Protein AF-A0A0C2IWG5-F1 (afdb_monomer_lite)

Foldseek 3Di:
DDQDDDDDDDDDDDDDPDPPPDPPRCPPPDDDPVDPPPADADPPLQWWWKWWDDDHFIAIKIFGFPDRDPDDFFQKKKKKKWKFFPVDPVRDTPFIDIIIITIDGHHPDPDDPCSQAEEEEERVPTKMWIKIWIARPPPRDIFIWIWIQHPNDIATDPPTRTHDISYHYHYDDPVVLVVPVVVVLVPHHYDYRADWDWDWDWFQDPNFTKIWIFTDGDNGTSDIWIWTWDQDDPVSPDTDIDTDDPVVVVVRVVVVVVD

pLDDT: mean 78.3, std 22.49, range [22.12, 98.06]

Secondary structure (DSSP, 8-state):
---------PPP-TT------------TTS----S----PBP--TTEEEEEEEETTEEEEEEEEESS-------SEEEEEEEEEETTSTT--EEEEEEEEEEEEPPB---SS-----EEEE--TTS-EEEEEEEEETTT--EEEEEEEEETTEEEE-TTSSEEEES-EEEE--GGGGGGGGSHHHHSS-EEEES--EEEEEEEEETTEEEEEEEEEETTEEEEEEEEEEEEESSSS-EEEEEEPPTHHHHHHHHHHTT-

Structure (mmCIF, N/CA/C/O backbone):
data_AF-A0A0C2IWG5-F1
#
_entry.id   AF-A0A0C2IWG5-F1
#
loop_
_atom_site.group_PDB
_atom_site.id
_atom_site.type_symbol
_atom_site.label_atom_id
_atom_site.label_alt_id
_atom_site.label_comp_id
_atom_site.label_asym_id
_atom_site.label_entity_id
_atom_site.label_seq_id
_atom_site.pdbx_PDB_ins_code
_atom_site.Cartn_x
_atom_site.Cartn_y
_atom_site.Cartn_z
_atom_site.occupancy
_atom_site.B_iso_or_equiv
_atom_site.auth_seq_id
_atom_site.auth_comp_id
_atom_site.auth_asym_id
_atom_site.auth_atom_id
_atom_site.pdbx_PDB_model_num
ATOM 1 N N . MET A 1 1 ? 12.953 -10.324 -7.864 1.00 29.72 1 MET A N 1
ATOM 2 C CA . MET A 1 1 ? 13.305 -8.907 -8.086 1.00 29.72 1 MET A CA 1
ATOM 3 C C . MET A 1 1 ? 14.680 -8.719 -7.477 1.00 29.72 1 MET A C 1
ATOM 5 O O . MET A 1 1 ? 14.778 -8.800 -6.264 1.00 29.72 1 MET A O 1
ATOM 9 N N . ASN A 1 2 ? 15.731 -8.586 -8.288 1.00 22.12 2 ASN A N 1
ATOM 10 C CA . ASN A 1 2 ? 17.080 -8.345 -7.773 1.00 22.12 2 ASN A CA 1
ATOM 11 C C . ASN A 1 2 ? 17.366 -6.852 -7.924 1.00 22.12 2 ASN A C 1
ATOM 13 O O . ASN A 1 2 ? 17.453 -6.351 -9.042 1.00 22.12 2 ASN A O 1
ATOM 17 N N . LEU A 1 3 ? 17.424 -6.148 -6.796 1.00 26.88 3 LEU A N 1
ATOM 18 C CA . LEU A 1 3 ? 17.875 -4.764 -6.711 1.00 26.88 3 LEU A CA 1
ATOM 19 C C . LEU A 1 3 ? 19.355 -4.802 -6.334 1.00 26.88 3 LEU A C 1
ATOM 21 O O . LEU A 1 3 ? 19.705 -5.286 -5.260 1.00 26.88 3 LEU A O 1
ATOM 25 N N . THR A 1 4 ? 20.221 -4.316 -7.216 1.00 25.77 4 THR A N 1
ATOM 26 C CA . THR A 1 4 ? 21.647 -4.145 -6.920 1.00 25.77 4 THR A CA 1
ATOM 27 C C . THR A 1 4 ? 21.932 -2.652 -6.842 1.00 25.77 4 THR A C 1
ATOM 29 O O . THR A 1 4 ? 21.843 -1.947 -7.844 1.00 25.77 4 THR A O 1
ATOM 32 N N . LEU A 1 5 ? 22.232 -2.168 -5.637 1.00 30.69 5 LEU A N 1
ATOM 33 C CA . LEU A 1 5 ? 22.624 -0.786 -5.374 1.00 30.69 5 LEU A CA 1
ATOM 34 C C . LEU A 1 5 ? 24.136 -0.661 -5.580 1.00 30.69 5 LEU A C 1
ATOM 36 O O . LEU A 1 5 ? 24.905 -1.323 -4.887 1.00 30.69 5 LEU A O 1
ATOM 40 N N . THR A 1 6 ? 24.564 0.185 -6.516 1.00 28.19 6 THR A N 1
ATOM 41 C CA . THR A 1 6 ? 25.985 0.516 -6.693 1.00 28.19 6 THR A CA 1
ATOM 42 C C . THR A 1 6 ? 26.186 1.979 -6.331 1.00 28.19 6 THR A C 1
ATOM 44 O O . THR A 1 6 ? 25.647 2.855 -6.997 1.00 28.19 6 THR A O 1
ATOM 47 N N . ILE A 1 7 ? 26.949 2.240 -5.270 1.00 26.97 7 ILE A N 1
ATOM 48 C CA . ILE A 1 7 ? 27.299 3.594 -4.828 1.00 26.97 7 ILE A CA 1
ATOM 49 C C . ILE A 1 7 ? 28.650 3.946 -5.454 1.00 26.97 7 ILE A C 1
ATOM 51 O O . ILE A 1 7 ? 29.629 3.228 -5.243 1.00 26.97 7 ILE A O 1
ATOM 55 N N . ARG A 1 8 ? 28.717 5.035 -6.225 1.00 28.77 8 ARG A N 1
ATOM 56 C CA . ARG A 1 8 ? 29.982 5.612 -6.698 1.00 28.77 8 ARG A CA 1
ATOM 57 C C . ARG A 1 8 ? 30.161 7.003 -6.105 1.00 28.77 8 ARG A C 1
ATOM 59 O O . ARG A 1 8 ? 29.253 7.822 -6.149 1.00 28.77 8 ARG A O 1
ATOM 66 N N . SER A 1 9 ? 31.332 7.223 -5.520 1.00 26.53 9 SER A N 1
ATOM 67 C CA . SER A 1 9 ? 31.787 8.520 -5.028 1.00 26.53 9 SER A CA 1
ATOM 68 C C . SER A 1 9 ? 32.590 9.183 -6.139 1.00 26.53 9 SER A C 1
ATOM 70 O O . SER A 1 9 ? 33.736 8.787 -6.351 1.00 26.53 9 SER A O 1
ATOM 72 N N . ASP A 1 10 ? 32.028 10.188 -6.805 1.00 35.28 10 ASP A N 1
ATOM 73 C CA . ASP A 1 10 ? 32.803 11.020 -7.727 1.00 35.28 10 ASP A CA 1
ATOM 74 C C . ASP A 1 10 ? 33.401 12.242 -7.018 1.00 35.28 10 ASP A C 1
ATOM 76 O O . ASP A 1 10 ? 32.965 12.674 -5.950 1.00 35.28 10 ASP A O 1
ATOM 80 N N . ALA A 1 11 ? 34.514 12.707 -7.581 1.00 42.38 11 ALA A N 1
ATOM 81 C CA . ALA A 1 11 ? 35.519 13.522 -6.921 1.00 42.38 11 ALA A CA 1
ATOM 82 C C . ALA A 1 11 ? 35.028 14.896 -6.428 1.00 42.38 11 ALA A C 1
ATOM 84 O O . ALA A 1 11 ? 34.228 15.585 -7.056 1.00 42.38 11 ALA A O 1
ATOM 85 N N . TRP A 1 12 ? 35.618 15.295 -5.300 1.00 33.62 12 TRP A N 1
ATOM 86 C CA . TRP A 1 12 ? 35.409 16.541 -4.569 1.00 33.62 12 TRP A CA 1
ATOM 87 C C . TRP A 1 12 ? 35.658 17.800 -5.415 1.00 33.62 12 TRP A C 1
ATOM 89 O O . TRP A 1 12 ? 36.790 18.044 -5.834 1.00 33.62 12 TRP A O 1
ATOM 99 N N . ASN A 1 13 ? 34.649 18.668 -5.539 1.00 36.25 13 ASN A N 1
ATOM 100 C CA . ASN A 1 13 ? 34.829 20.068 -5.934 1.00 36.25 13 ASN A CA 1
ATOM 101 C C . ASN A 1 13 ? 34.560 20.987 -4.733 1.00 36.25 13 ASN A C 1
ATOM 103 O O . ASN A 1 13 ? 33.502 20.959 -4.119 1.00 36.25 13 ASN A O 1
ATOM 107 N N . LYS A 1 14 ? 35.568 21.785 -4.377 1.00 42.50 14 LYS A N 1
ATOM 108 C CA . LYS A 1 14 ? 35.783 22.339 -3.030 1.00 42.50 14 LYS A CA 1
ATOM 109 C C . LYS A 1 14 ? 35.116 23.694 -2.740 1.00 42.50 14 LYS A C 1
ATOM 111 O O . LYS A 1 14 ? 35.623 24.422 -1.894 1.00 42.50 14 LYS A O 1
ATOM 116 N N . LEU A 1 15 ? 34.056 24.086 -3.451 1.00 38.41 15 LEU A N 1
ATOM 117 C CA . LEU A 1 15 ? 33.598 25.489 -3.412 1.00 38.41 15 LEU A CA 1
ATOM 118 C C . LEU A 1 15 ? 32.092 25.740 -3.275 1.00 38.41 15 LEU A C 1
ATOM 120 O O . LEU A 1 15 ? 31.726 26.890 -3.058 1.00 38.41 15 LEU A O 1
ATOM 124 N N . ILE A 1 16 ? 31.231 24.721 -3.322 1.00 31.94 16 ILE A N 1
ATOM 125 C CA . ILE A 1 16 ? 29.803 24.843 -2.987 1.00 31.94 16 ILE A CA 1
ATOM 126 C C . ILE A 1 16 ? 29.345 23.485 -2.437 1.00 31.94 16 ILE A C 1
ATOM 128 O O . ILE A 1 16 ? 29.496 22.482 -3.133 1.00 31.94 16 ILE A O 1
ATOM 132 N N . ASP A 1 17 ? 28.796 23.439 -1.218 1.00 28.89 17 ASP A N 1
ATOM 133 C CA . ASP A 1 17 ? 28.143 22.236 -0.679 1.00 28.89 17 ASP A CA 1
ATOM 134 C C . ASP A 1 17 ? 26.805 22.022 -1.400 1.00 28.89 17 ASP A C 1
ATOM 136 O O . ASP A 1 17 ? 25.732 22.403 -0.937 1.00 28.89 17 ASP A O 1
ATOM 140 N N . VAL A 1 18 ? 26.885 21.432 -2.589 1.00 25.42 18 VAL A N 1
ATOM 141 C CA . VAL A 1 18 ? 25.757 20.797 -3.264 1.00 25.42 18 VAL A CA 1
ATOM 142 C C . VAL A 1 18 ? 26.120 19.330 -3.404 1.00 25.42 18 VAL A C 1
ATOM 144 O O . VAL A 1 18 ? 26.909 18.945 -4.266 1.00 25.42 18 VAL A O 1
ATOM 147 N N . HIS A 1 19 ? 25.540 18.492 -2.550 1.00 26.98 19 HIS A N 1
ATOM 148 C CA . HIS A 1 19 ? 25.542 17.054 -2.769 1.00 26.98 19 HIS A CA 1
ATOM 149 C C . HIS A 1 19 ? 24.544 16.743 -3.882 1.00 26.98 19 HIS A C 1
ATOM 151 O O . HIS A 1 19 ? 23.366 16.496 -3.632 1.00 26.98 19 HIS A O 1
ATOM 157 N N . GLN A 1 20 ? 25.007 16.768 -5.129 1.00 27.44 20 GLN A N 1
ATOM 158 C CA . GLN A 1 20 ? 24.236 16.197 -6.222 1.00 27.44 20 GLN A CA 1
ATOM 159 C C . GLN A 1 20 ? 24.375 14.673 -6.142 1.00 27.44 20 GLN A C 1
ATOM 161 O O . GLN A 1 20 ? 25.305 14.080 -6.681 1.00 27.44 20 GLN A O 1
ATOM 166 N N . VAL A 1 21 ? 23.466 14.041 -5.399 1.00 27.73 21 VAL A N 1
ATOM 167 C CA . VAL A 1 21 ? 23.317 12.585 -5.406 1.00 27.73 21 VAL A CA 1
ATOM 168 C C . VAL A 1 21 ? 22.527 12.220 -6.657 1.00 27.73 21 VAL A C 1
ATOM 170 O O . VAL A 1 21 ? 21.299 12.286 -6.682 1.00 27.73 21 VAL A O 1
ATOM 173 N N . GLU A 1 22 ? 23.236 11.874 -7.728 1.00 25.77 22 GLU A N 1
ATOM 174 C CA . GLU A 1 22 ? 22.615 11.282 -8.908 1.00 25.77 22 GLU A CA 1
ATOM 175 C C . GLU A 1 22 ? 22.300 9.811 -8.606 1.00 25.77 22 GLU A C 1
ATOM 177 O O . GLU A 1 22 ? 23.167 8.937 -8.604 1.00 25.77 22 GLU A O 1
ATOM 182 N N . TYR A 1 23 ? 21.036 9.535 -8.279 1.00 30.97 23 TYR A N 1
ATOM 183 C CA . TYR A 1 23 ? 20.544 8.168 -8.156 1.00 30.97 23 TYR A CA 1
ATOM 184 C C . TYR A 1 23 ? 20.344 7.593 -9.553 1.00 30.97 23 TYR A C 1
ATOM 186 O O . TYR A 1 23 ? 19.285 7.769 -10.161 1.00 30.97 23 TYR A O 1
ATOM 194 N N . ASP A 1 24 ? 21.336 6.862 -10.050 1.00 25.94 24 ASP A N 1
ATOM 195 C CA . ASP A 1 24 ? 21.155 6.049 -11.245 1.00 25.94 24 ASP A CA 1
ATOM 196 C C . ASP A 1 24 ? 20.372 4.788 -10.847 1.00 25.94 24 ASP A C 1
ATOM 198 O O . ASP A 1 24 ? 20.908 3.713 -10.567 1.00 25.94 24 ASP A O 1
ATOM 202 N N . LEU A 1 25 ? 19.050 4.943 -10.728 1.00 31.33 25 LEU A N 1
ATOM 203 C CA . LEU A 1 25 ? 18.128 3.830 -10.559 1.00 31.33 25 LEU A CA 1
ATOM 204 C C . LEU A 1 25 ? 18.101 3.072 -11.888 1.00 31.33 25 LEU A C 1
ATOM 206 O O . LEU A 1 25 ? 17.213 3.272 -12.719 1.00 31.33 25 LEU A O 1
ATOM 210 N N . GLN A 1 26 ? 19.091 2.206 -12.109 1.00 28.39 26 GLN A N 1
ATOM 211 C CA . GLN A 1 26 ? 19.151 1.374 -13.300 1.00 28.39 26 GLN A CA 1
ATOM 212 C C . GLN A 1 26 ? 18.115 0.248 -13.182 1.00 28.39 26 GLN A C 1
ATOM 214 O O . GLN A 1 26 ? 18.426 -0.929 -13.004 1.00 28.39 26 GLN A O 1
ATOM 219 N N . ILE A 1 27 ? 16.838 0.618 -13.307 1.00 35.91 27 ILE A N 1
ATOM 220 C CA . ILE A 1 27 ? 15.770 -0.308 -13.658 1.00 35.91 27 ILE A CA 1
ATOM 221 C C . ILE A 1 27 ? 16.044 -0.713 -15.104 1.00 35.91 27 ILE A C 1
ATOM 223 O O . ILE A 1 27 ? 15.572 -0.091 -16.058 1.00 35.91 27 ILE A O 1
ATOM 227 N N . THR A 1 28 ? 16.859 -1.746 -15.286 1.00 32.12 28 THR A N 1
ATOM 228 C CA . THR A 1 28 ? 17.105 -2.318 -16.603 1.00 32.12 28 THR A CA 1
ATOM 229 C C . THR A 1 28 ? 15.769 -2.818 -17.159 1.00 32.12 28 THR A C 1
ATOM 231 O O . THR A 1 28 ? 15.230 -3.837 -16.739 1.00 32.12 28 THR A O 1
ATOM 234 N N . ASN A 1 29 ? 15.231 -2.075 -18.132 1.00 34.91 29 ASN A N 1
ATOM 235 C CA . ASN A 1 29 ? 14.058 -2.415 -18.942 1.00 34.91 29 ASN A CA 1
ATOM 236 C C . ASN A 1 29 ? 12.660 -2.390 -18.291 1.00 34.91 29 ASN A C 1
ATOM 238 O O . ASN A 1 29 ? 11.769 -3.078 -18.784 1.00 34.91 29 ASN A O 1
ATOM 242 N N . CYS A 1 30 ? 12.388 -1.560 -17.282 1.00 39.88 30 CYS A N 1
ATOM 243 C CA . CYS A 1 30 ? 10.996 -1.244 -16.924 1.00 39.88 30 CYS A CA 1
ATOM 244 C C . CYS A 1 30 ? 10.808 0.268 -16.757 1.00 39.88 30 CYS A C 1
ATOM 246 O O . CYS A 1 30 ? 11.318 0.873 -15.822 1.00 39.88 30 CYS A O 1
ATOM 248 N N . THR A 1 31 ? 10.025 0.864 -17.663 1.00 35.53 31 THR A N 1
ATOM 249 C CA . THR A 1 31 ? 9.624 2.285 -17.706 1.00 35.53 31 THR A CA 1
ATOM 250 C C . THR A 1 31 ? 10.773 3.294 -17.752 1.00 35.53 31 THR A C 1
ATOM 252 O O . THR A 1 31 ? 11.332 3.684 -16.733 1.00 35.53 31 THR A O 1
ATOM 255 N N . ARG A 1 32 ? 11.044 3.808 -18.958 1.00 34.97 32 ARG A N 1
ATOM 256 C CA . ARG A 1 32 ? 11.743 5.082 -19.166 1.00 34.97 32 ARG A CA 1
ATOM 257 C C . ARG A 1 32 ? 11.090 6.124 -18.249 1.00 34.97 32 ARG A C 1
ATOM 259 O O . ARG A 1 32 ? 9.909 6.419 -18.418 1.00 34.97 32 ARG A O 1
ATOM 266 N N . ILE A 1 33 ? 11.818 6.642 -17.261 1.00 37.09 33 ILE A N 1
ATOM 267 C CA . ILE A 1 33 ? 11.383 7.812 -16.491 1.00 37.09 33 ILE A CA 1
ATOM 268 C C . ILE A 1 33 ? 11.452 8.978 -17.482 1.00 37.09 33 ILE A C 1
ATOM 270 O O . ILE A 1 33 ? 12.516 9.518 -17.753 1.00 37.09 33 ILE A O 1
ATOM 274 N N . VAL A 1 34 ? 10.333 9.270 -18.154 1.00 37.31 34 VAL A N 1
ATOM 275 C CA . VAL A 1 34 ? 10.304 10.187 -19.312 1.00 37.31 34 VAL A CA 1
ATOM 276 C C . VAL A 1 34 ? 10.574 11.638 -18.892 1.00 37.31 34 VAL A C 1
ATOM 278 O O . VAL A 1 34 ? 10.884 12.472 -19.739 1.00 37.31 34 VAL A O 1
ATOM 281 N N . ARG A 1 35 ? 10.498 11.950 -17.592 1.00 36.59 35 ARG A N 1
ATOM 282 C CA . ARG A 1 35 ? 10.887 13.243 -17.025 1.00 36.59 35 ARG A CA 1
ATOM 283 C C . ARG A 1 35 ? 11.513 13.038 -15.645 1.00 36.59 35 ARG A C 1
ATOM 285 O O . ARG A 1 35 ? 10.910 12.303 -14.859 1.00 36.59 35 ARG A O 1
ATOM 292 N N . PRO A 1 36 ? 12.666 13.661 -15.335 1.00 45.69 36 PRO A N 1
ATOM 293 C CA . PRO A 1 36 ? 13.152 13.716 -13.963 1.00 45.69 36 PRO A CA 1
ATOM 294 C C . PRO A 1 36 ? 12.037 14.281 -13.082 1.00 45.69 36 PRO A C 1
ATOM 296 O O . PRO A 1 36 ? 11.354 15.235 -13.467 1.00 45.69 36 PRO A O 1
ATOM 299 N N . LEU A 1 37 ? 11.807 13.645 -11.936 1.00 43.22 37 LEU A N 1
ATOM 300 C CA . LEU A 1 37 ? 10.900 14.178 -10.934 1.00 43.22 37 LEU A CA 1
ATOM 301 C C . LEU A 1 37 ? 11.567 15.444 -10.383 1.00 43.22 37 LEU A C 1
ATOM 303 O O . LEU A 1 37 ? 12.441 15.359 -9.529 1.00 43.22 37 LEU A O 1
ATOM 307 N N . VAL A 1 38 ? 11.218 16.607 -10.933 1.00 44.22 38 VAL A N 1
ATOM 308 C CA . VAL A 1 38 ? 11.654 17.894 -10.388 1.00 44.22 38 VAL A CA 1
ATOM 309 C C . VAL A 1 38 ? 10.822 18.129 -9.135 1.00 44.22 38 VAL A C 1
ATOM 311 O O . VAL A 1 38 ? 9.650 18.496 -9.208 1.00 44.22 38 VAL A O 1
ATOM 314 N N . VAL A 1 39 ? 11.411 17.808 -7.989 1.00 46.91 39 VAL A N 1
ATOM 315 C CA . VAL A 1 39 ? 10.820 18.035 -6.675 1.00 46.91 39 VAL A CA 1
ATOM 316 C C . VAL A 1 39 ? 11.225 19.442 -6.264 1.00 46.91 39 VAL A C 1
ATOM 318 O O . VAL A 1 39 ? 12.353 19.674 -5.849 1.00 46.91 39 VAL A O 1
ATOM 321 N N . GLU A 1 40 ? 10.328 20.410 -6.420 1.00 49.66 40 GLU A N 1
ATOM 322 C CA . GLU A 1 40 ? 10.499 21.671 -5.700 1.00 49.66 40 GLU A CA 1
ATOM 323 C C . GLU A 1 40 ? 10.327 21.363 -4.200 1.00 49.66 40 GLU A C 1
ATOM 325 O O . GLU A 1 40 ? 9.444 20.574 -3.842 1.00 49.66 40 GLU A O 1
ATOM 330 N N . THR A 1 41 ? 11.175 21.934 -3.338 1.00 52.56 41 THR A N 1
ATOM 331 C CA . THR A 1 41 ? 11.278 21.610 -1.905 1.00 52.56 41 THR A CA 1
ATOM 332 C C . THR A 1 41 ? 10.437 22.518 -1.006 1.00 52.56 41 THR A C 1
ATOM 334 O O . THR A 1 41 ? 10.555 23.742 -1.012 1.00 52.56 41 THR A O 1
ATOM 337 N N . ASN A 1 42 ? 9.559 21.920 -0.196 1.00 55.31 42 ASN A N 1
ATOM 338 C CA . ASN A 1 42 ? 8.781 22.659 0.798 1.00 55.31 42 ASN A CA 1
ATOM 339 C C . ASN A 1 42 ? 9.585 22.706 2.106 1.00 55.31 42 ASN A C 1
ATOM 341 O O . ASN A 1 42 ? 9.872 21.659 2.679 1.00 55.31 42 ASN A O 1
ATOM 345 N N . ILE A 1 43 ? 9.939 23.901 2.584 1.00 63.72 43 ILE A N 1
ATOM 346 C CA . ILE A 1 43 ? 10.854 24.122 3.727 1.00 63.72 43 ILE A CA 1
ATOM 347 C C . ILE A 1 43 ? 10.122 23.986 5.078 1.00 63.72 43 ILE A C 1
ATOM 349 O O . ILE A 1 43 ? 10.430 24.672 6.049 1.00 63.72 43 ILE A O 1
ATOM 353 N N . HIS A 1 44 ? 9.097 23.139 5.158 1.00 81.25 44 HIS A N 1
ATOM 354 C CA . HIS A 1 44 ? 8.408 22.889 6.421 1.00 81.25 44 HIS A CA 1
ATOM 355 C C . HIS A 1 44 ? 9.173 21.802 7.188 1.00 81.25 44 HIS A C 1
ATOM 357 O O . HIS A 1 44 ? 9.137 20.644 6.768 1.00 81.25 44 HIS A O 1
ATOM 363 N N . PRO A 1 45 ? 9.886 22.141 8.283 1.00 83.69 45 PRO A N 1
ATOM 364 C CA . PRO A 1 45 ? 10.797 21.213 8.964 1.00 83.69 45 PRO A CA 1
ATOM 365 C C . PRO A 1 45 ? 10.076 20.022 9.614 1.00 83.69 45 PRO A C 1
ATOM 367 O O . PRO A 1 45 ? 10.701 19.032 9.990 1.00 83.69 45 PRO A O 1
ATOM 370 N N . ASP A 1 46 ? 8.758 20.118 9.763 1.00 91.25 46 ASP A N 1
ATOM 371 C CA . ASP A 1 46 ? 7.871 19.109 10.322 1.00 91.25 46 ASP A CA 1
ATOM 372 C C . ASP A 1 46 ? 7.281 18.157 9.271 1.00 91.25 46 ASP A C 1
ATOM 374 O O . ASP A 1 46 ? 6.693 17.144 9.641 1.00 91.25 46 ASP A O 1
ATOM 378 N N . ILE A 1 47 ? 7.435 18.431 7.973 1.00 92.12 47 ILE A N 1
ATOM 379 C CA . ILE A 1 47 ? 6.882 17.594 6.905 1.00 92.12 47 ILE A CA 1
ATOM 380 C C . ILE A 1 47 ? 7.974 16.689 6.330 1.00 92.12 47 ILE A C 1
ATOM 382 O O . ILE A 1 47 ? 9.021 17.151 5.886 1.00 92.12 47 ILE A O 1
ATOM 386 N N . ARG A 1 48 ? 7.696 15.385 6.282 1.00 93.75 48 ARG A N 1
ATOM 387 C CA . ARG A 1 48 ? 8.583 14.359 5.721 1.00 93.75 48 ARG A CA 1
ATOM 388 C C . ARG A 1 48 ? 7.856 13.529 4.671 1.00 93.75 48 ARG A C 1
ATOM 390 O O . ARG A 1 48 ? 6.626 13.434 4.679 1.00 93.75 48 ARG A O 1
ATOM 397 N N . CYS A 1 49 ? 8.622 12.949 3.749 1.00 93.56 49 CYS A N 1
ATOM 398 C CA . CYS A 1 49 ? 8.089 12.116 2.682 1.00 93.56 49 CYS A CA 1
ATOM 399 C C . CYS A 1 49 ? 8.885 10.826 2.538 1.00 93.56 49 CYS A C 1
ATOM 401 O O . CYS A 1 49 ? 10.115 10.815 2.586 1.00 93.56 49 CYS A O 1
ATOM 403 N N . VAL A 1 50 ? 8.161 9.734 2.317 1.00 94.50 50 VAL A N 1
ATOM 404 C CA . VAL A 1 50 ? 8.737 8.441 1.960 1.00 94.50 50 VAL A CA 1
ATOM 405 C C . VAL A 1 50 ? 8.125 7.970 0.651 1.00 94.50 50 VAL A C 1
ATOM 407 O O . VAL A 1 50 ? 6.906 7.916 0.493 1.00 94.50 50 VAL A O 1
ATOM 410 N N . PHE A 1 51 ? 8.992 7.603 -0.280 1.00 92.31 51 PHE A N 1
ATOM 411 C CA . PHE A 1 51 ? 8.653 6.869 -1.480 1.00 92.31 51 PHE A CA 1
ATOM 412 C C . PHE A 1 51 ? 8.668 5.369 -1.181 1.00 92.31 51 PHE A C 1
ATOM 414 O O . PHE A 1 51 ? 9.700 4.830 -0.788 1.00 92.31 51 PHE A O 1
ATOM 421 N N . VAL A 1 52 ? 7.550 4.679 -1.390 1.00 92.81 52 VAL A N 1
ATOM 422 C CA . VAL A 1 52 ? 7.475 3.214 -1.277 1.00 92.81 52 VAL A CA 1
ATOM 423 C C . VAL A 1 52 ? 6.985 2.593 -2.578 1.00 92.81 52 VAL A C 1
ATOM 425 O O . VAL A 1 52 ? 6.264 3.217 -3.366 1.00 92.81 52 VAL A O 1
ATOM 428 N N . THR A 1 53 ? 7.352 1.333 -2.795 1.00 88.56 53 THR A N 1
ATOM 429 C CA . THR A 1 53 ? 6.851 0.534 -3.917 1.00 88.56 53 THR A CA 1
ATOM 430 C C . THR A 1 53 ? 6.119 -0.702 -3.415 1.00 88.56 53 THR A C 1
ATOM 432 O O . THR A 1 53 ? 6.639 -1.418 -2.563 1.00 88.56 53 THR A O 1
ATOM 435 N N . PHE A 1 54 ? 4.945 -0.985 -3.977 1.00 86.38 54 PHE A N 1
ATOM 436 C CA . PHE A 1 54 ? 4.170 -2.193 -3.689 1.00 86.38 54 PHE A CA 1
ATOM 437 C C . PHE A 1 54 ? 3.661 -2.809 -4.994 1.00 86.38 54 PHE A C 1
ATOM 439 O O . PHE A 1 54 ? 2.899 -2.175 -5.724 1.00 86.38 54 PHE A O 1
ATOM 446 N N . ILE A 1 55 ? 4.081 -4.041 -5.296 1.00 83.75 55 ILE A N 1
ATOM 447 C CA . ILE A 1 55 ? 3.830 -4.713 -6.583 1.00 83.75 55 ILE A CA 1
ATOM 448 C C . ILE A 1 55 ? 4.362 -3.849 -7.746 1.00 83.75 55 ILE A C 1
ATOM 450 O O . ILE A 1 55 ? 5.569 -3.766 -7.945 1.00 83.75 55 ILE A O 1
ATOM 454 N N . ASP A 1 56 ? 3.491 -3.177 -8.497 1.00 75.62 56 ASP A N 1
ATOM 455 C CA . ASP A 1 56 ? 3.830 -2.255 -9.589 1.00 75.62 56 ASP A CA 1
ATOM 456 C C . ASP A 1 56 ? 3.390 -0.810 -9.287 1.00 75.62 56 ASP A C 1
ATOM 458 O O . ASP A 1 56 ? 3.402 0.059 -10.163 1.00 75.62 56 ASP A O 1
ATOM 462 N N . ARG A 1 57 ? 2.970 -0.547 -8.045 1.00 81.12 57 ARG A N 1
ATOM 463 C CA . ARG A 1 57 ? 2.527 0.760 -7.573 1.00 81.12 57 ARG A CA 1
ATOM 464 C C . ARG A 1 57 ? 3.692 1.500 -6.935 1.00 81.12 57 ARG A C 1
ATOM 466 O O . ARG A 1 57 ? 4.488 0.932 -6.190 1.00 81.12 57 ARG A O 1
ATOM 473 N N . LYS A 1 58 ? 3.758 2.791 -7.237 1.00 84.69 58 LYS A N 1
ATOM 474 C CA . LYS A 1 58 ? 4.708 3.758 -6.688 1.00 84.69 58 LYS A CA 1
ATOM 475 C C . LYS A 1 58 ? 3.918 4.729 -5.828 1.00 84.69 58 LYS A C 1
ATOM 477 O O . LYS A 1 58 ? 2.880 5.199 -6.284 1.00 84.69 58 LYS A O 1
ATOM 482 N N . LEU A 1 59 ? 4.355 4.995 -4.608 1.00 88.31 59 LEU A N 1
ATOM 483 C CA . LEU A 1 59 ? 3.577 5.726 -3.611 1.00 88.31 59 LEU A CA 1
ATOM 484 C C . LEU A 1 59 ? 4.466 6.755 -2.931 1.00 88.31 59 LEU A C 1
ATOM 486 O O . LEU A 1 59 ? 5.623 6.460 -2.651 1.00 88.31 59 LEU A O 1
ATOM 490 N N . VAL A 1 60 ? 3.913 7.929 -2.638 1.00 91.12 60 VAL A N 1
ATOM 491 C CA . VAL A 1 60 ? 4.581 8.942 -1.817 1.00 91.12 60 VAL A CA 1
ATOM 492 C C . VAL A 1 60 ? 3.718 9.200 -0.592 1.00 91.12 60 VAL A C 1
ATOM 494 O O . VAL A 1 60 ? 2.647 9.800 -0.683 1.00 91.12 60 VAL A O 1
ATOM 497 N N . ILE A 1 61 ? 4.194 8.729 0.556 1.00 93.69 61 ILE A N 1
ATOM 498 C CA . ILE A 1 61 ? 3.576 8.979 1.853 1.00 93.69 61 ILE A CA 1
ATOM 499 C C . ILE A 1 61 ? 4.173 10.275 2.385 1.00 93.69 61 ILE A C 1
ATOM 501 O O . ILE A 1 61 ? 5.334 10.310 2.789 1.00 93.69 61 ILE A O 1
ATOM 505 N N . LYS A 1 62 ? 3.376 11.340 2.367 1.00 93.62 62 LYS A N 1
ATOM 506 C CA . LYS A 1 62 ? 3.675 12.620 3.008 1.00 93.62 62 LYS A CA 1
ATOM 507 C C . LYS A 1 62 ? 3.091 12.597 4.409 1.00 93.62 62 LYS A C 1
ATOM 509 O O . LYS A 1 62 ? 1.907 12.305 4.571 1.00 93.62 62 LYS A O 1
ATOM 514 N N . TYR A 1 63 ? 3.893 12.927 5.409 1.00 95.06 63 TYR A N 1
ATOM 515 C CA . TYR A 1 63 ? 3.471 12.907 6.801 1.00 95.06 63 TYR A CA 1
ATOM 516 C C . TYR A 1 63 ? 4.033 14.089 7.580 1.00 95.06 63 TYR A C 1
ATOM 518 O O . TYR A 1 63 ? 5.081 14.637 7.242 1.00 95.06 63 TYR A O 1
ATOM 526 N N . GLN A 1 64 ? 3.292 14.505 8.602 1.00 95.06 64 GLN A N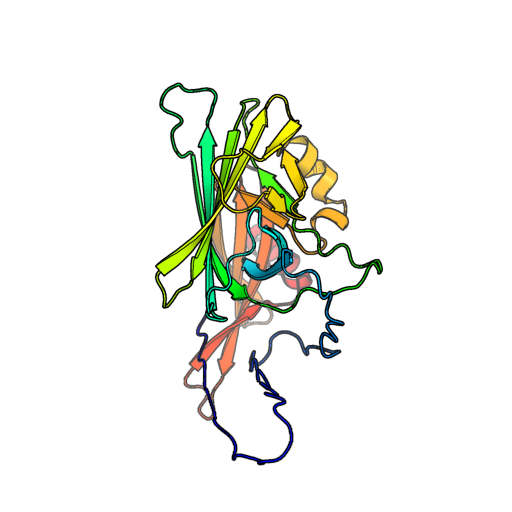 1
ATOM 527 C CA . GLN A 1 64 ? 3.699 15.571 9.508 1.00 95.06 64 GLN A CA 1
ATOM 528 C C . GLN A 1 64 ? 4.144 14.965 10.836 1.00 95.06 64 GLN A C 1
ATOM 530 O O . GLN A 1 64 ? 3.395 14.218 11.467 1.00 95.06 64 GLN A O 1
ATOM 535 N N . MET A 1 65 ? 5.355 15.305 11.255 1.00 95.75 65 MET A N 1
ATOM 536 C CA . MET A 1 65 ? 5.904 14.971 12.561 1.00 95.75 65 MET A CA 1
ATOM 537 C C . MET A 1 65 ? 5.275 15.859 13.631 1.00 95.75 65 MET A C 1
ATOM 539 O O . MET A 1 65 ? 5.166 17.068 13.443 1.00 95.75 65 MET A O 1
ATOM 543 N N . ARG A 1 66 ? 4.932 15.281 14.785 1.00 93.25 66 ARG A N 1
ATOM 544 C CA . ARG A 1 66 ? 4.439 16.058 15.930 1.00 93.25 66 ARG A CA 1
ATOM 545 C C . ARG A 1 66 ? 5.512 16.956 16.520 1.00 93.25 66 ARG A C 1
ATOM 547 O O . ARG A 1 66 ? 5.285 18.124 16.811 1.00 93.25 66 ARG A O 1
ATOM 554 N N . ILE A 1 67 ? 6.673 16.362 16.763 1.00 91.94 67 ILE A N 1
ATOM 555 C CA . ILE A 1 67 ? 7.844 17.045 17.297 1.00 91.94 67 ILE A CA 1
ATOM 556 C C . ILE A 1 67 ? 8.934 16.847 16.252 1.00 91.94 67 ILE A C 1
ATOM 558 O O . ILE A 1 67 ? 9.399 15.715 16.090 1.00 91.94 67 ILE A O 1
ATOM 562 N N . PRO A 1 68 ? 9.324 17.900 15.516 1.00 84.62 68 PRO A N 1
ATOM 563 C CA . PRO A 1 68 ? 10.445 17.830 14.595 1.00 84.62 68 PRO A CA 1
ATOM 564 C C . PRO A 1 68 ? 11.700 17.480 15.390 1.00 84.62 68 PRO A C 1
ATOM 566 O O . PRO A 1 68 ? 12.203 18.280 16.175 1.00 84.62 68 PRO A O 1
ATOM 569 N N . GLN A 1 69 ? 12.178 16.250 15.239 1.00 80.19 69 GLN A N 1
ATOM 570 C CA . GLN A 1 69 ? 13.442 15.836 15.828 1.00 80.19 69 GLN A CA 1
ATOM 571 C C . GLN A 1 69 ? 14.533 16.008 14.775 1.00 80.19 69 GLN A C 1
ATOM 573 O O . GLN A 1 69 ? 14.438 15.434 13.686 1.00 80.19 69 GLN A O 1
ATOM 578 N N . HIS A 1 70 ? 15.564 16.785 15.103 1.00 81.50 70 HIS A N 1
ATOM 579 C CA . HIS A 1 70 ? 16.800 16.844 14.326 1.00 81.50 70 HIS A CA 1
ATOM 580 C C . HIS A 1 70 ? 17.575 15.544 14.554 1.00 81.50 70 HIS A C 1
ATOM 582 O O . HIS A 1 70 ? 18.398 15.445 15.459 1.00 81.50 70 HIS A O 1
ATOM 588 N N . VAL A 1 71 ? 17.221 14.520 13.783 1.00 80.62 71 VAL A N 1
ATOM 589 C CA . VAL A 1 71 ? 17.885 13.217 13.765 1.00 80.62 71 VAL A CA 1
ATOM 590 C C . VAL A 1 71 ? 18.422 13.019 12.362 1.00 80.62 71 VAL A C 1
ATOM 592 O O . VAL A 1 71 ? 17.677 13.195 11.395 1.00 80.62 71 VAL A O 1
ATOM 595 N N . ASP A 1 72 ? 19.693 12.642 12.263 1.00 83.94 72 ASP A N 1
ATOM 596 C CA . ASP A 1 72 ? 20.28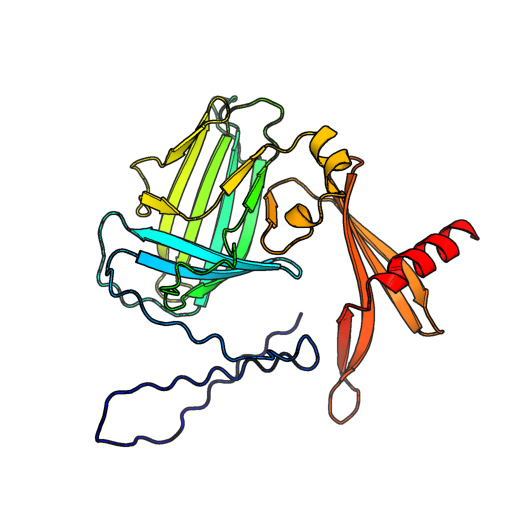4 12.207 11.005 1.00 83.94 72 ASP A CA 1
ATOM 597 C C . ASP A 1 72 ? 19.631 10.884 10.597 1.00 83.94 72 ASP A C 1
ATOM 599 O O . ASP A 1 72 ? 19.792 9.849 11.254 1.00 83.94 72 ASP A O 1
ATOM 603 N N . VAL A 1 73 ? 18.833 10.941 9.533 1.00 85.56 73 VAL A N 1
ATOM 604 C CA . VAL A 1 73 ? 18.088 9.798 9.004 1.00 85.56 73 VAL A CA 1
ATOM 605 C C . VAL A 1 73 ? 18.728 9.288 7.722 1.00 85.56 73 VAL A C 1
ATOM 607 O O . VAL A 1 73 ? 19.178 10.062 6.876 1.00 85.56 73 VAL A O 1
ATOM 610 N N . TYR A 1 74 ? 18.727 7.972 7.549 1.00 88.69 74 TYR A N 1
ATOM 611 C CA . TYR A 1 74 ? 19.184 7.333 6.328 1.00 88.69 74 TYR A CA 1
ATOM 612 C C . TYR A 1 74 ? 18.114 7.409 5.235 1.00 88.69 74 TYR A C 1
ATOM 614 O O . TYR A 1 74 ? 16.913 7.343 5.525 1.00 88.69 74 TYR A O 1
ATOM 622 N N . PRO A 1 75 ? 18.529 7.489 3.954 1.00 90.00 75 PRO A N 1
ATOM 623 C CA . PRO A 1 75 ? 17.592 7.466 2.842 1.00 90.00 75 PRO A CA 1
ATOM 624 C C . PRO A 1 75 ? 16.782 6.174 2.781 1.00 90.00 75 PRO A C 1
ATOM 626 O O . PRO A 1 75 ? 15.620 6.220 2.422 1.00 90.00 75 PRO A O 1
ATOM 629 N N . SER A 1 76 ? 17.356 5.019 3.116 1.00 93.44 76 SER A N 1
ATOM 630 C CA . SER A 1 76 ? 16.657 3.730 3.044 1.00 93.44 76 SER A CA 1
ATOM 631 C C . SER A 1 76 ? 15.747 3.514 4.253 1.00 93.44 76 SER A C 1
ATOM 633 O O . SER A 1 76 ? 16.168 3.714 5.393 1.00 93.44 76 SER A O 1
ATOM 635 N N . VAL A 1 77 ? 14.513 3.064 4.008 1.00 95.38 77 VAL A N 1
ATOM 636 C CA . VAL A 1 77 ? 13.528 2.796 5.065 1.00 95.38 77 VAL A CA 1
ATOM 637 C C . VAL A 1 77 ? 12.741 1.516 4.841 1.00 95.38 77 VAL A C 1
ATOM 639 O O . VAL A 1 77 ? 12.548 1.058 3.712 1.00 95.38 77 VAL A O 1
ATOM 642 N N . LEU A 1 78 ? 12.222 0.986 5.944 1.00 96.00 78 LEU A N 1
ATOM 643 C CA . LEU A 1 78 ? 11.209 -0.058 5.959 1.00 96.00 78 LEU A CA 1
ATOM 644 C C . LEU A 1 78 ? 9.910 0.528 6.520 1.00 96.00 78 LEU A C 1
ATOM 646 O O . LEU A 1 78 ? 9.871 0.975 7.663 1.00 96.00 78 LEU A O 1
ATOM 650 N N . VAL A 1 79 ? 8.849 0.530 5.718 1.00 96.62 79 VAL A N 1
ATOM 651 C CA . VAL A 1 79 ? 7.510 0.957 6.137 1.00 96.62 79 VAL A CA 1
ATOM 652 C C . VAL A 1 79 ? 6.684 -0.277 6.468 1.00 96.62 79 VAL A C 1
ATOM 654 O O . VAL A 1 79 ? 6.394 -1.085 5.589 1.00 96.62 79 VAL A O 1
ATOM 657 N N . GLN A 1 80 ? 6.297 -0.419 7.727 1.00 96.88 80 GLN A N 1
ATOM 658 C CA . GLN A 1 80 ? 5.456 -1.497 8.227 1.00 96.88 80 GLN A CA 1
ATOM 659 C C . GLN A 1 80 ? 4.037 -0.976 8.462 1.00 96.88 80 GLN A C 1
ATOM 661 O O . GLN A 1 80 ? 3.841 0.062 9.091 1.00 96.88 80 GLN A O 1
ATOM 666 N N . LEU A 1 81 ? 3.058 -1.697 7.928 1.00 96.00 81 LEU A N 1
ATOM 667 C CA . LEU A 1 81 ? 1.632 -1.444 8.069 1.00 96.00 81 LEU A CA 1
ATOM 668 C C . LEU A 1 81 ? 1.025 -2.617 8.831 1.00 96.00 81 LEU A C 1
ATOM 670 O O . LEU A 1 81 ? 1.045 -3.746 8.342 1.00 96.00 81 LEU A O 1
ATOM 674 N N . GLU A 1 82 ? 0.484 -2.359 10.011 1.00 95.31 82 GLU A N 1
ATOM 675 C CA . GLU A 1 82 ? -0.150 -3.374 10.853 1.00 95.31 82 GLU A CA 1
ATOM 676 C C . GLU A 1 82 ? -1.606 -3.000 11.073 1.00 95.31 82 GLU A C 1
ATOM 678 O O . GLU A 1 82 ? -1.911 -1.853 11.389 1.00 95.31 82 GLU A O 1
ATOM 683 N N . VAL A 1 83 ? -2.508 -3.960 10.908 1.00 93.56 83 VAL A N 1
ATOM 684 C CA . VAL A 1 83 ? -3.944 -3.754 11.100 1.00 93.56 83 VAL A CA 1
ATOM 685 C C . VAL A 1 83 ? -4.403 -4.603 12.272 1.00 93.56 83 VAL A C 1
ATOM 687 O O . VAL A 1 83 ? -4.125 -5.802 12.315 1.00 93.56 83 VAL A O 1
ATOM 690 N N . PHE A 1 84 ? -5.116 -3.983 13.204 1.00 95.12 84 PHE A N 1
ATOM 691 C CA . PHE A 1 84 ? -5.669 -4.603 14.401 1.00 95.12 84 PHE A CA 1
ATOM 692 C C . PHE A 1 84 ? -7.188 -4.448 14.413 1.00 95.12 84 PHE A C 1
ATOM 694 O O . PHE A 1 84 ? -7.706 -3.367 14.125 1.00 95.12 84 PHE A O 1
ATOM 701 N N . ASP A 1 85 ? -7.895 -5.512 14.780 1.00 93.88 85 ASP A N 1
ATOM 702 C CA . ASP A 1 85 ? -9.349 -5.493 14.951 1.00 93.88 85 ASP A CA 1
ATOM 703 C C . ASP A 1 85 ? -9.709 -4.928 16.331 1.00 93.88 85 ASP A C 1
ATOM 705 O O . ASP A 1 85 ? -9.393 -5.535 17.352 1.00 93.88 85 ASP A O 1
ATOM 709 N N . LEU A 1 86 ? -10.364 -3.768 16.390 1.00 95.50 86 LEU A N 1
ATOM 710 C CA . LEU A 1 86 ? -10.740 -3.134 17.657 1.00 95.50 86 LEU A CA 1
ATOM 711 C C . LEU A 1 86 ? -12.052 -3.675 18.242 1.00 95.50 86 LEU A C 1
ATOM 713 O O . LEU A 1 86 ? -12.356 -3.374 19.397 1.00 95.50 86 LEU A O 1
ATOM 717 N N . SER A 1 87 ? -12.813 -4.487 17.501 1.00 92.38 87 SER A N 1
ATOM 718 C CA . SER A 1 87 ? -14.051 -5.098 18.007 1.00 92.38 87 SER A CA 1
ATOM 719 C C . SER A 1 87 ? -13.793 -6.140 19.101 1.00 92.38 87 SER A C 1
ATOM 721 O O . SER A 1 87 ? -14.656 -6.407 19.941 1.00 92.38 87 SER A O 1
ATOM 723 N N . VAL A 1 88 ? -12.579 -6.698 19.142 1.00 93.38 88 VAL A N 1
ATOM 724 C CA . VAL A 1 88 ? -12.155 -7.697 20.125 1.00 93.38 88 VAL A CA 1
ATOM 725 C C . VAL A 1 88 ? -11.230 -7.054 21.157 1.00 93.38 88 VAL A C 1
ATOM 727 O O . VAL A 1 88 ? -10.272 -6.363 20.819 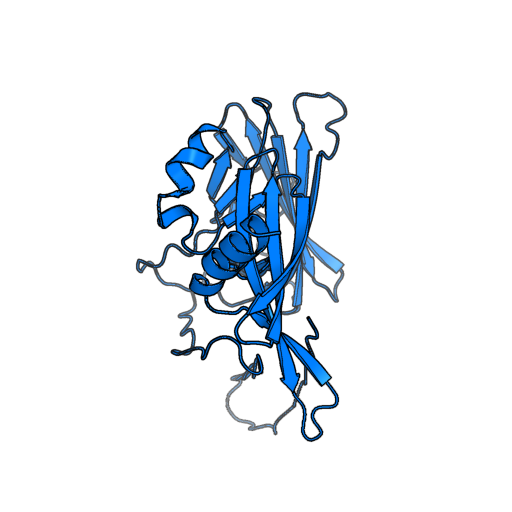1.00 93.38 88 VAL A O 1
ATOM 730 N N . LYS A 1 89 ? -11.456 -7.340 22.448 1.00 94.75 89 LYS A N 1
ATOM 731 C CA . LYS A 1 89 ? -10.688 -6.755 23.569 1.00 94.75 89 LYS A CA 1
ATOM 732 C C . LYS A 1 89 ? -9.173 -6.993 23.485 1.00 94.75 89 LYS A C 1
ATOM 734 O O . LYS A 1 89 ? -8.405 -6.173 23.977 1.00 94.75 89 LYS A O 1
ATOM 739 N N . SER A 1 90 ? -8.738 -8.118 22.916 1.00 94.56 90 SER A N 1
ATOM 740 C CA . SER A 1 90 ? -7.313 -8.421 22.720 1.00 94.56 90 SER A CA 1
ATOM 741 C C . SER A 1 90 ? -6.678 -7.638 21.573 1.00 94.56 90 SER A C 1
ATOM 743 O O . SER A 1 90 ? -5.465 -7.707 21.413 1.00 94.56 90 SER A O 1
ATOM 745 N N . SER A 1 91 ? -7.499 -6.962 20.768 1.00 94.75 91 SER A N 1
ATOM 746 C CA . SER A 1 91 ? -7.139 -6.269 19.538 1.00 94.75 91 SER A CA 1
ATOM 747 C C . SER A 1 91 ? -6.162 -7.067 18.679 1.00 94.75 91 SER A C 1
ATOM 749 O O . SER A 1 91 ? -5.015 -6.654 18.520 1.00 94.75 91 SER A O 1
ATOM 751 N N . PRO A 1 92 ? -6.554 -8.266 18.205 1.00 95.06 92 PRO A N 1
ATOM 752 C CA . PRO A 1 92 ? -5.635 -9.129 17.485 1.00 95.06 92 PRO A CA 1
ATOM 753 C C . PRO A 1 92 ? -5.173 -8.451 16.192 1.00 95.06 92 PRO A C 1
ATOM 755 O O . PRO A 1 92 ? -5.952 -7.782 15.510 1.00 95.06 92 PRO A O 1
ATOM 758 N N . MET A 1 93 ? -3.900 -8.648 15.851 1.00 93.81 93 MET A N 1
ATOM 759 C CA . MET A 1 93 ? -3.371 -8.245 14.552 1.00 93.81 93 MET A CA 1
ATOM 760 C C . MET A 1 93 ? -3.991 -9.135 13.474 1.00 93.81 93 MET A C 1
ATOM 762 O O . MET A 1 93 ? -3.822 -10.354 13.503 1.00 93.81 93 MET A O 1
ATOM 766 N N . ILE A 1 94 ? -4.697 -8.524 12.530 1.00 90.38 94 ILE A N 1
ATOM 767 C CA . ILE A 1 94 ? -5.348 -9.211 11.409 1.00 90.38 94 ILE A CA 1
ATOM 768 C C . ILE A 1 94 ? -4.512 -9.141 10.130 1.00 90.38 94 ILE A C 1
ATOM 770 O O . ILE A 1 94 ? -4.657 -9.989 9.253 1.00 90.38 94 ILE A O 1
ATOM 774 N N . MET A 1 95 ? -3.602 -8.167 10.026 1.00 90.12 95 MET A N 1
ATOM 775 C CA . MET A 1 95 ? -2.708 -8.042 8.880 1.00 90.12 95 MET A CA 1
ATOM 776 C C . MET A 1 95 ? -1.390 -7.360 9.241 1.00 90.12 95 MET A C 1
ATOM 778 O O . MET A 1 95 ? -1.364 -6.442 10.056 1.00 90.12 95 MET A O 1
ATOM 782 N N . ASN A 1 96 ? -0.310 -7.777 8.578 1.00 93.19 96 ASN A N 1
ATOM 783 C CA . ASN A 1 96 ? 0.978 -7.092 8.576 1.00 93.19 96 ASN A CA 1
ATOM 784 C C . ASN A 1 96 ? 1.525 -7.058 7.142 1.00 93.19 96 ASN A C 1
ATOM 786 O O . ASN A 1 96 ? 1.600 -8.093 6.477 1.00 93.19 96 ASN A O 1
ATOM 790 N N . LEU A 1 97 ? 1.896 -5.871 6.669 1.00 92.19 97 LEU A N 1
ATOM 791 C CA . LEU A 1 97 ? 2.534 -5.645 5.381 1.00 92.19 97 LEU A CA 1
ATOM 792 C C . LEU A 1 97 ? 3.790 -4.795 5.572 1.00 92.19 97 LEU A C 1
ATOM 794 O O . LEU A 1 97 ? 3.735 -3.694 6.108 1.00 92.19 97 LEU A O 1
ATOM 798 N N . SER A 1 98 ? 4.922 -5.284 5.072 1.00 94.25 98 SER A N 1
ATOM 799 C CA . SER A 1 98 ? 6.191 -4.556 5.084 1.00 94.25 98 SER A CA 1
ATOM 800 C C . SER A 1 98 ? 6.583 -4.117 3.675 1.00 94.25 98 SER A C 1
ATOM 802 O O . SER A 1 98 ? 6.561 -4.916 2.738 1.00 94.25 98 SER A O 1
ATOM 804 N N . LEU A 1 99 ? 6.951 -2.846 3.528 1.00 93.62 99 LEU A N 1
ATOM 805 C CA . LEU A 1 99 ? 7.291 -2.195 2.267 1.00 93.62 99 LEU A CA 1
ATOM 806 C C . LEU A 1 99 ? 8.691 -1.586 2.355 1.00 93.62 99 LEU A C 1
ATOM 808 O O . LEU A 1 99 ? 8.966 -0.763 3.225 1.00 93.62 99 LEU A O 1
ATOM 812 N N . GLY A 1 100 ? 9.566 -1.950 1.420 1.00 93.38 100 GLY A N 1
ATOM 813 C CA . GLY A 1 100 ? 10.821 -1.228 1.224 1.00 93.38 100 GLY A CA 1
ATOM 814 C C . GLY A 1 100 ? 10.565 0.152 0.614 1.00 93.38 100 GLY A C 1
ATOM 815 O O . GLY A 1 100 ? 9.688 0.308 -0.246 1.00 93.38 100 GLY A O 1
ATOM 816 N N . GLY A 1 101 ? 11.330 1.149 1.048 1.00 94.12 101 GLY A N 1
ATOM 817 C CA . GLY A 1 101 ? 11.182 2.511 0.562 1.00 94.12 101 GLY A CA 1
ATOM 818 C C . GLY A 1 101 ? 12.410 3.386 0.758 1.00 94.12 101 GLY A C 1
ATOM 819 O O . GLY A 1 101 ? 13.451 2.953 1.252 1.00 94.12 101 GLY A O 1
ATOM 820 N N . TRP A 1 102 ? 12.248 4.646 0.369 1.00 94.50 102 TRP A N 1
ATOM 821 C CA . TRP A 1 102 ? 13.264 5.678 0.474 1.00 94.50 102 TRP A CA 1
ATOM 822 C C . TRP A 1 102 ? 12.666 6.973 1.017 1.00 94.50 102 TRP A C 1
ATOM 824 O O . TRP A 1 102 ? 11.612 7.409 0.557 1.00 94.50 102 TRP A O 1
ATOM 834 N N . ARG A 1 103 ? 13.341 7.625 1.961 1.00 93.12 103 ARG A N 1
ATOM 835 C CA . ARG A 1 103 ? 13.081 9.021 2.311 1.00 93.12 103 ARG A CA 1
ATOM 836 C C . ARG A 1 103 ? 13.440 9.880 1.115 1.00 93.12 103 ARG A C 1
ATOM 838 O O . ARG A 1 103 ? 14.513 9.734 0.533 1.00 93.12 103 ARG A O 1
ATOM 845 N N . ILE A 1 104 ? 12.522 10.759 0.754 1.00 90.75 104 ILE A N 1
ATOM 846 C CA . ILE A 1 104 ? 12.697 11.699 -0.343 1.00 90.75 104 ILE A CA 1
ATOM 847 C C . ILE A 1 104 ? 12.324 13.090 0.141 1.00 90.75 104 ILE A C 1
ATOM 849 O O . ILE A 1 104 ? 11.560 13.251 1.097 1.00 90.75 104 ILE A O 1
ATOM 853 N N . GLU A 1 105 ? 12.831 14.100 -0.549 1.00 87.69 105 GLU A N 1
ATOM 854 C CA . GLU A 1 105 ? 12.329 15.453 -0.366 1.00 87.69 105 GLU A CA 1
ATOM 855 C C . GLU A 1 105 ? 10.841 15.510 -0.722 1.00 87.69 105 GLU A C 1
ATOM 857 O O . GLU A 1 105 ? 10.368 14.861 -1.662 1.00 87.69 105 GLU A O 1
ATOM 862 N N . CYS A 1 106 ? 10.077 16.270 0.062 1.00 87.00 106 CYS A N 1
ATOM 863 C CA . CYS A 1 106 ? 8.652 16.395 -0.180 1.00 87.00 106 CYS A CA 1
ATOM 864 C C . CYS A 1 106 ? 8.374 17.310 -1.371 1.00 87.00 106 CYS A C 1
ATOM 866 O O . CYS A 1 106 ? 8.745 18.485 -1.308 1.00 87.00 106 CYS A O 1
ATOM 868 N N . PRO A 1 107 ? 7.631 16.844 -2.392 1.00 81.31 107 PRO A N 1
ATOM 869 C CA . PRO A 1 107 ? 7.213 17.717 -3.479 1.00 81.31 107 PRO A CA 1
ATOM 870 C C . PRO A 1 107 ? 6.335 18.854 -2.944 1.00 81.31 107 PRO A C 1
ATOM 872 O O . PRO A 1 107 ? 5.365 18.618 -2.214 1.00 81.31 107 PRO A O 1
ATOM 875 N N . ILE A 1 108 ? 6.664 20.099 -3.317 1.00 74.81 108 ILE A N 1
ATOM 876 C CA . ILE A 1 108 ? 5.852 21.291 -3.013 1.00 74.81 108 ILE A CA 1
ATOM 877 C C . ILE A 1 108 ? 4.454 21.171 -3.623 1.00 74.81 108 ILE A C 1
ATOM 879 O O . ILE A 1 108 ? 3.490 21.690 -3.062 1.00 74.81 108 ILE A O 1
ATOM 883 N N . SER A 1 109 ? 4.340 20.542 -4.793 1.00 63.81 109 SER A N 1
ATOM 884 C CA . SER A 1 109 ? 3.325 20.956 -5.750 1.00 63.81 109 SER A CA 1
ATOM 885 C C . SER A 1 109 ? 1.882 20.624 -5.355 1.00 63.81 109 SER A C 1
ATOM 887 O O . SER A 1 109 ? 1.476 19.464 -5.308 1.00 63.81 109 SER A O 1
ATOM 889 N N . ASN A 1 110 ? 1.085 21.692 -5.263 1.00 48.22 110 ASN A N 1
ATOM 890 C CA . ASN A 1 110 ? -0.382 21.754 -5.308 1.00 48.22 110 ASN A CA 1
ATOM 891 C C . ASN A 1 110 ? -0.992 21.334 -6.677 1.00 48.22 110 ASN A C 1
ATOM 893 O O . ASN A 1 110 ? -2.133 21.684 -6.979 1.00 48.22 110 ASN A O 1
ATOM 897 N N . SER A 1 111 ? -0.259 20.650 -7.566 1.00 47.69 111 SER A N 1
ATOM 898 C CA . SER A 1 111 ? -0.646 20.481 -8.974 1.00 47.69 111 SER A CA 1
ATOM 899 C C . SER A 1 111 ? -1.121 19.061 -9.307 1.00 47.69 111 SER A C 1
ATOM 901 O O . SER A 1 111 ? -0.315 18.168 -9.533 1.00 47.69 111 SER A O 1
ATOM 903 N N . LYS A 1 112 ? -2.453 18.896 -9.401 1.00 49.94 112 LYS A N 1
ATOM 904 C CA . LYS A 1 112 ? -3.263 17.939 -10.212 1.00 49.94 112 LYS A CA 1
ATOM 905 C C . LYS A 1 112 ? -2.928 16.438 -10.236 1.00 49.94 112 LYS A C 1
ATOM 907 O O . LYS A 1 112 ? -3.720 15.654 -10.750 1.00 49.94 112 LYS A O 1
ATOM 912 N N . THR A 1 113 ? -1.792 16.015 -9.722 1.00 55.28 113 THR A N 1
ATOM 913 C CA . THR A 1 113 ? -1.357 14.632 -9.669 1.00 55.28 113 THR A CA 1
ATOM 914 C C . THR A 1 113 ? -1.708 14.142 -8.278 1.00 55.28 113 THR A C 1
ATOM 916 O O . THR A 1 113 ? -1.028 14.440 -7.300 1.00 55.28 113 THR A O 1
ATOM 919 N N . ASN A 1 114 ? -2.856 13.470 -8.181 1.00 57.47 114 ASN A N 1
ATOM 920 C CA . ASN A 1 114 ? -3.341 12.838 -6.958 1.00 57.47 114 ASN A CA 1
ATOM 921 C C . ASN A 1 114 ? -2.420 11.663 -6.593 1.00 57.47 114 ASN A C 1
ATOM 923 O O . ASN A 1 114 ? -2.816 10.509 -6.688 1.00 57.47 114 ASN A O 1
ATOM 927 N N . TYR A 1 115 ? -1.192 11.947 -6.157 1.00 68.62 115 TYR A N 1
ATOM 928 C CA . TYR A 1 115 ? -0.273 10.959 -5.588 1.00 68.62 115 TYR A CA 1
ATOM 929 C C . TYR A 1 115 ? -0.691 10.519 -4.181 1.00 68.62 115 TYR A C 1
ATOM 931 O O . TYR A 1 115 ? 0.104 9.892 -3.486 1.00 68.62 115 TYR A O 1
ATOM 939 N N . ASN A 1 116 ? -1.902 10.872 -3.742 1.00 81.06 116 ASN A N 1
ATOM 940 C CA . ASN A 1 116 ? -2.404 10.509 -2.430 1.00 81.06 116 ASN A CA 1
ATOM 941 C C . ASN A 1 116 ? -2.557 8.987 -2.381 1.00 81.06 116 ASN A C 1
ATOM 943 O O . ASN A 1 116 ? -3.387 8.437 -3.113 1.00 81.06 116 ASN A O 1
ATOM 947 N N . PRO A 1 117 ? -1.735 8.301 -1.572 1.00 89.31 117 PRO A N 1
ATOM 948 C CA . PRO A 1 117 ? -1.864 6.872 -1.402 1.00 89.31 117 PRO A CA 1
ATOM 949 C C . PRO A 1 117 ? -3.246 6.569 -0.828 1.00 89.31 117 PRO A C 1
ATOM 951 O O . PRO A 1 117 ? -3.700 7.209 0.117 1.00 89.31 117 PRO A O 1
ATOM 954 N N . LYS A 1 118 ? -3.910 5.580 -1.411 1.00 89.94 118 LYS A N 1
ATOM 955 C CA . LYS A 1 118 ? -5.178 5.049 -0.929 1.00 89.94 118 LYS A CA 1
ATOM 956 C C . LYS A 1 118 ? -4.904 3.709 -0.272 1.00 89.94 118 LYS A C 1
ATOM 958 O O . LYS A 1 118 ? -4.279 2.844 -0.880 1.00 89.94 118 LYS A O 1
ATOM 963 N N . ILE A 1 119 ? -5.362 3.517 0.952 1.00 90.44 119 ILE A N 1
ATOM 964 C CA . ILE A 1 119 ? -5.340 2.223 1.623 1.00 90.44 119 ILE A CA 1
ATOM 965 C C . ILE A 1 119 ? -6.755 1.669 1.595 1.00 90.44 119 ILE A C 1
ATOM 967 O O . ILE A 1 119 ? -7.658 2.244 2.198 1.00 90.44 119 ILE A O 1
ATOM 971 N N . ILE A 1 120 ? -6.936 0.558 0.886 1.00 88.94 120 ILE A N 1
ATOM 972 C CA . ILE A 1 120 ? -8.173 -0.217 0.954 1.00 88.94 120 ILE A CA 1
ATOM 973 C C . ILE A 1 120 ? -8.020 -1.201 2.103 1.00 88.94 120 ILE A C 1
ATOM 975 O O . ILE A 1 120 ? -7.048 -1.948 2.118 1.00 88.94 120 ILE A O 1
ATOM 979 N N . TYR A 1 121 ? -8.953 -1.220 3.041 1.00 87.62 121 TYR A N 1
ATOM 980 C CA . TYR A 1 121 ? -8.936 -2.148 4.170 1.00 87.62 121 TYR A CA 1
ATOM 981 C C . TYR A 1 121 ? -10.285 -2.847 4.277 1.00 87.62 121 TYR A C 1
ATOM 983 O O . TYR A 1 121 ? -11.319 -2.236 4.030 1.00 87.62 121 TYR A O 1
ATOM 991 N N . ASP A 1 122 ? -10.280 -4.119 4.650 1.00 84.44 122 ASP A N 1
ATOM 992 C CA . ASP A 1 122 ? -11.504 -4.820 5.022 1.00 84.44 122 ASP A CA 1
ATOM 993 C C . ASP A 1 122 ? -11.664 -4.738 6.534 1.00 84.44 122 ASP A C 1
ATOM 995 O O . ASP A 1 122 ? -10.772 -5.136 7.285 1.00 84.44 122 ASP A O 1
ATOM 999 N N . ASN A 1 123 ? -12.793 -4.197 6.973 1.00 80.81 123 ASN A N 1
ATOM 1000 C CA . ASN A 1 123 ? -13.141 -4.177 8.379 1.00 80.81 123 ASN A CA 1
ATOM 1001 C C . ASN A 1 123 ? -14.268 -5.145 8.735 1.00 80.81 123 ASN A C 1
ATOM 1003 O O . ASN A 1 123 ? -14.572 -5.254 9.913 1.00 80.81 123 ASN A O 1
ATOM 1007 N N . ASN A 1 124 ? -14.906 -5.830 7.778 1.00 83.44 124 ASN A N 1
ATOM 1008 C CA . ASN A 1 124 ? -16.108 -6.641 8.015 1.00 83.44 124 ASN A CA 1
ATOM 1009 C C . ASN A 1 124 ? -17.175 -5.922 8.873 1.00 83.44 124 ASN A C 1
ATOM 1011 O O . ASN A 1 124 ? -17.889 -6.551 9.650 1.00 83.44 124 ASN A O 1
ATOM 1015 N N . GLY A 1 125 ? -17.267 -4.590 8.761 1.00 81.19 125 GLY A N 1
ATOM 1016 C CA . GLY A 1 125 ? -18.156 -3.758 9.582 1.00 81.19 125 GLY A CA 1
ATOM 1017 C C . GLY A 1 125 ? -17.650 -3.414 10.993 1.00 81.19 125 GLY A C 1
ATOM 1018 O O . GLY A 1 125 ? -18.374 -2.758 11.736 1.00 81.19 125 GLY A O 1
ATOM 1019 N N . ASN A 1 126 ? -16.431 -3.809 11.361 1.00 88.88 126 ASN A N 1
ATOM 1020 C CA . ASN A 1 126 ? -15.808 -3.536 12.657 1.00 88.88 126 ASN A CA 1
ATOM 1021 C C . ASN A 1 126 ? -14.984 -2.236 12.663 1.00 88.88 126 ASN A C 1
ATOM 1023 O O . ASN A 1 126 ? -14.609 -1.685 11.625 1.00 88.88 126 ASN A O 1
ATOM 1027 N N . ASP A 1 127 ? -14.653 -1.759 13.860 1.00 94.88 127 ASP A N 1
ATOM 1028 C CA . ASP A 1 127 ? -13.648 -0.713 14.040 1.00 94.88 127 ASP A CA 1
ATOM 1029 C C . ASP A 1 127 ? -12.241 -1.321 13.917 1.00 94.88 127 ASP A C 1
ATOM 1031 O O . ASP A 1 127 ? -11.982 -2.420 14.413 1.00 94.88 127 ASP A O 1
ATOM 1035 N N . VAL A 1 128 ? -11.306 -0.607 13.289 1.00 95.81 128 VAL A N 1
ATOM 1036 C CA . VAL A 1 128 ? -9.925 -1.086 13.092 1.00 95.81 128 VAL A CA 1
ATOM 1037 C C . VAL A 1 128 ? -8.901 -0.046 13.535 1.00 95.81 128 VAL A C 1
ATOM 1039 O O . VAL A 1 128 ? -9.156 1.156 13.492 1.00 95.81 128 VAL A O 1
ATOM 1042 N N . SER A 1 129 ? -7.719 -0.503 13.944 1.00 96.81 129 SER A N 1
ATOM 1043 C CA . SER A 1 129 ? -6.542 0.344 14.152 1.00 96.81 129 SER A CA 1
ATOM 1044 C C . SER A 1 129 ? -5.477 -0.022 13.134 1.00 96.81 129 SER A C 1
ATOM 1046 O O . SER A 1 129 ? -5.109 -1.187 13.017 1.00 96.81 129 SER A O 1
ATOM 1048 N N . ILE A 1 130 ? -4.965 0.967 12.414 1.00 96.38 130 ILE A N 1
ATOM 1049 C CA . ILE A 1 130 ? -3.859 0.817 11.475 1.00 96.38 130 ILE A CA 1
ATOM 1050 C C . ILE A 1 130 ? -2.640 1.497 12.083 1.00 96.38 130 ILE A C 1
ATOM 1052 O O . ILE A 1 130 ? -2.649 2.702 12.336 1.00 96.38 130 ILE A O 1
ATOM 1056 N N . HIS A 1 131 ? -1.582 0.737 12.327 1.00 97.62 131 HIS A N 1
ATOM 1057 C CA . HIS A 1 131 ? -0.294 1.275 12.736 1.00 97.62 131 HIS A CA 1
ATOM 1058 C C . HIS A 1 131 ? 0.613 1.375 11.515 1.00 97.62 131 HIS A C 1
ATOM 1060 O O . HIS A 1 131 ? 0.763 0.420 10.756 1.00 97.62 131 HIS A O 1
ATOM 1066 N N . ILE A 1 132 ? 1.212 2.546 11.330 1.00 97.94 132 ILE A N 1
ATOM 1067 C CA . ILE A 1 132 ? 2.224 2.796 10.309 1.00 97.94 132 ILE A CA 1
ATOM 1068 C C . ILE A 1 132 ? 3.522 3.064 11.042 1.00 97.94 132 ILE A C 1
ATOM 1070 O O . ILE A 1 132 ? 3.610 4.053 11.770 1.00 97.94 132 ILE A O 1
ATOM 1074 N N . THR A 1 133 ? 4.524 2.225 10.820 1.00 98.06 133 THR A N 1
ATOM 1075 C CA . THR A 1 133 ? 5.856 2.404 11.395 1.00 98.06 133 THR A CA 1
ATOM 1076 C C . THR A 1 133 ? 6.876 2.550 10.280 1.00 98.06 133 THR A C 1
ATOM 1078 O O . THR A 1 133 ? 6.967 1.703 9.398 1.00 98.06 133 THR A O 1
ATOM 1081 N N . ILE A 1 134 ? 7.643 3.635 10.301 1.00 97.25 134 ILE A N 1
ATOM 1082 C CA . ILE A 1 134 ? 8.715 3.911 9.347 1.00 97.25 134 ILE A CA 1
ATOM 1083 C C . ILE A 1 134 ? 10.040 3.722 10.079 1.00 97.25 134 ILE A C 1
ATOM 1085 O O . ILE A 1 134 ? 10.456 4.580 10.860 1.00 97.25 134 ILE A O 1
ATOM 1089 N N . TYR A 1 135 ? 10.696 2.596 9.818 1.00 96.62 135 TYR A N 1
ATOM 1090 C CA . TYR A 1 135 ? 12.002 2.265 10.367 1.00 96.62 135 TYR A CA 1
ATOM 1091 C C . TYR A 1 135 ? 13.119 2.821 9.491 1.00 96.62 135 TYR A C 1
ATOM 1093 O O . TYR A 1 135 ? 13.164 2.589 8.281 1.00 96.62 135 TYR A O 1
ATOM 1101 N N . ASP A 1 136 ? 14.052 3.513 10.127 1.00 92.69 136 ASP A N 1
ATOM 1102 C CA . ASP A 1 136 ? 15.375 3.768 9.582 1.00 92.69 136 ASP A CA 1
ATOM 1103 C C . ASP A 1 136 ? 16.193 2.472 9.617 1.00 92.69 136 ASP A C 1
ATOM 1105 O O . ASP A 1 136 ? 16.413 1.897 10.686 1.00 92.69 136 ASP A O 1
ATOM 1109 N N . SER A 1 137 ? 16.636 2.000 8.449 1.00 83.62 137 SER A N 1
ATOM 1110 C CA . SER A 1 137 ? 17.286 0.691 8.335 1.00 83.62 137 SER A CA 1
ATOM 1111 C C . SER A 1 137 ? 18.674 0.608 8.979 1.00 83.62 137 SER A C 1
ATOM 1113 O O . SER A 1 137 ? 19.215 -0.490 9.069 1.00 83.62 137 SER A O 1
ATOM 1115 N N . VAL A 1 138 ? 19.276 1.733 9.383 1.00 87.81 138 VAL A N 1
ATOM 1116 C CA . VAL A 1 138 ? 20.648 1.764 9.914 1.00 87.81 138 VAL A CA 1
ATOM 1117 C C . VAL A 1 138 ? 20.681 2.205 11.373 1.00 87.81 138 VAL A C 1
ATOM 1119 O O . VAL A 1 138 ? 21.358 1.577 12.184 1.00 87.81 138 VAL A O 1
ATOM 1122 N N . ASN A 1 139 ? 19.924 3.244 11.731 1.00 88.75 139 ASN A N 1
ATOM 1123 C CA . ASN A 1 139 ? 19.991 3.840 13.069 1.00 88.75 139 ASN A CA 1
ATOM 1124 C C . ASN A 1 139 ? 18.955 3.286 14.062 1.00 88.75 139 ASN A C 1
ATOM 1126 O O . ASN A 1 139 ? 18.894 3.761 15.194 1.00 88.75 139 ASN A O 1
ATOM 1130 N N . ASN A 1 140 ? 18.116 2.320 13.660 1.00 86.88 140 ASN A N 1
ATOM 1131 C CA . ASN A 1 140 ? 16.978 1.811 14.448 1.00 86.88 140 ASN A CA 1
ATOM 1132 C C . ASN A 1 140 ? 15.993 2.906 14.914 1.00 86.88 140 ASN A C 1
ATOM 1134 O O . ASN A 1 140 ? 15.194 2.693 15.827 1.00 86.88 140 ASN A O 1
ATOM 1138 N N . TYR A 1 141 ? 16.046 4.089 14.300 1.00 93.94 141 TYR A N 1
ATOM 1139 C CA . TYR A 1 141 ? 15.089 5.158 14.543 1.00 93.94 141 TYR A CA 1
ATOM 1140 C C . TYR A 1 141 ? 13.736 4.777 13.939 1.00 93.94 141 TYR A C 1
ATOM 1142 O O . TYR A 1 141 ? 13.681 4.246 12.830 1.00 93.94 141 TYR A O 1
ATOM 1150 N N . GLN A 1 142 ? 12.646 5.061 14.651 1.00 95.88 142 GLN A N 1
ATOM 1151 C CA . GLN A 1 142 ? 11.297 4.737 14.195 1.00 95.88 142 GLN A CA 1
ATOM 1152 C C . GLN A 1 142 ? 10.367 5.941 14.296 1.00 95.88 142 GLN A C 1
ATOM 1154 O O . GLN A 1 142 ? 10.347 6.668 15.293 1.00 95.88 142 GLN A O 1
ATOM 1159 N N . GLU A 1 143 ? 9.553 6.117 13.265 1.00 96.62 143 GLU A N 1
ATOM 1160 C CA . GLU A 1 143 ? 8.464 7.085 13.235 1.00 96.62 143 GLU A CA 1
ATOM 1161 C C . GLU A 1 143 ? 7.153 6.312 13.181 1.00 96.62 143 GLU A C 1
ATOM 1163 O O . GLU A 1 143 ? 7.029 5.385 12.386 1.00 96.62 143 GLU A O 1
ATOM 1168 N N . MET A 1 144 ? 6.183 6.658 14.024 1.00 97.94 144 MET A N 1
ATOM 1169 C CA . MET A 1 144 ? 4.966 5.861 14.168 1.00 97.94 144 MET A CA 1
ATOM 1170 C C . MET A 1 144 ? 3.719 6.732 14.073 1.00 97.94 144 MET A C 1
ATOM 1172 O O . MET A 1 144 ? 3.626 7.763 14.741 1.00 97.94 144 MET A O 1
ATOM 1176 N N . ALA A 1 145 ? 2.740 6.277 13.297 1.00 98.06 145 ALA A N 1
ATOM 1177 C CA . ALA A 1 145 ? 1.362 6.742 13.328 1.00 98.06 145 ALA A CA 1
ATOM 1178 C C . ALA A 1 145 ? 0.469 5.600 13.824 1.00 98.06 145 ALA A C 1
ATOM 1180 O O . ALA A 1 145 ? 0.612 4.464 13.380 1.00 98.06 145 ALA A O 1
ATOM 1181 N N . MET A 1 146 ? -0.475 5.904 14.709 1.00 97.81 146 MET A N 1
ATOM 1182 C CA . MET A 1 146 ? -1.543 4.979 15.089 1.00 97.81 146 MET A CA 1
ATOM 1183 C C . MET A 1 146 ? -2.857 5.610 14.641 1.00 97.81 146 MET A C 1
ATOM 1185 O O . MET A 1 146 ? -3.196 6.702 15.101 1.00 97.81 146 MET A O 1
ATOM 1189 N N . ILE A 1 147 ? -3.564 4.958 13.727 1.00 97.56 147 ILE A N 1
ATOM 1190 C CA . ILE A 1 147 ? -4.764 5.477 13.080 1.00 97.56 147 ILE A CA 1
ATOM 1191 C C . ILE A 1 147 ? -5.950 4.601 13.468 1.00 97.56 147 ILE A C 1
ATOM 1193 O O . ILE A 1 147 ? -6.025 3.452 13.051 1.00 97.56 147 ILE A O 1
ATOM 1197 N N . GLY A 1 148 ? -6.885 5.144 14.237 1.00 96.94 148 GLY A N 1
ATOM 1198 C CA . GLY A 1 148 ? -8.161 4.496 14.513 1.00 96.94 148 GLY A CA 1
ATOM 1199 C C . GLY A 1 148 ? -9.164 4.810 13.410 1.00 96.94 148 GLY A C 1
ATOM 1200 O O . GLY A 1 148 ? -9.335 5.970 13.038 1.00 96.94 148 GLY A O 1
ATOM 1201 N N . ILE A 1 149 ? -9.847 3.794 12.905 1.00 96.31 149 ILE A N 1
ATOM 1202 C CA . ILE A 1 149 ? -10.999 3.933 12.023 1.00 96.31 149 ILE A CA 1
ATOM 1203 C C . ILE A 1 149 ? -12.204 3.422 12.801 1.00 96.31 149 ILE A C 1
ATOM 1205 O O . ILE A 1 149 ? -12.390 2.217 12.950 1.00 96.31 149 ILE A O 1
ATOM 1209 N N . ILE A 1 150 ? -12.988 4.361 13.327 1.00 95.38 150 ILE A N 1
ATOM 1210 C CA . ILE A 1 150 ? -14.127 4.081 14.203 1.00 95.38 150 ILE A CA 1
ATOM 1211 C C . ILE A 1 150 ? -15.383 4.623 13.534 1.00 95.38 150 ILE A C 1
ATOM 1213 O O . ILE A 1 150 ? -15.439 5.815 13.221 1.00 95.38 150 ILE A O 1
ATOM 1217 N N . ASN A 1 151 ? -16.389 3.777 13.308 1.00 92.50 151 ASN A N 1
ATOM 1218 C CA . ASN A 1 151 ? -17.610 4.145 12.578 1.00 92.50 151 ASN A CA 1
ATOM 1219 C C . ASN A 1 151 ? -17.309 4.861 11.239 1.00 92.50 151 ASN A C 1
ATOM 1221 O O . ASN A 1 151 ? -17.848 5.937 10.964 1.00 92.50 151 ASN A O 1
ATOM 1225 N N . ASN A 1 152 ? -16.394 4.302 10.436 1.00 88.31 152 ASN A N 1
ATOM 1226 C CA . ASN A 1 152 ? -15.912 4.858 9.158 1.00 88.31 152 ASN A CA 1
ATOM 1227 C C . ASN A 1 152 ? -15.288 6.266 9.241 1.00 88.31 152 ASN A C 1
ATOM 1229 O O . ASN A 1 152 ? -15.161 6.953 8.226 1.00 88.31 152 ASN A O 1
ATOM 1233 N N . LYS A 1 153 ? -14.886 6.720 10.432 1.00 93.56 153 LYS A N 1
ATOM 1234 C CA . LYS A 1 153 ? -14.161 7.979 10.622 1.00 93.56 153 LYS A CA 1
ATOM 1235 C C . LYS A 1 153 ? -12.726 7.700 11.038 1.00 93.56 153 LYS A C 1
ATOM 1237 O O . LYS A 1 153 ? -12.480 6.923 11.955 1.00 93.56 153 LYS A O 1
ATOM 1242 N N . THR A 1 154 ? -11.795 8.370 10.369 1.00 95.31 154 THR A N 1
ATOM 1243 C CA . THR A 1 154 ? -10.355 8.234 10.600 1.00 95.31 154 THR A CA 1
ATOM 1244 C C . THR A 1 154 ? -9.881 9.214 11.671 1.00 95.31 154 THR A C 1
ATOM 1246 O O . THR A 1 154 ? -10.130 10.417 11.576 1.00 95.31 154 THR A O 1
ATOM 1249 N N . TYR A 1 155 ? -9.142 8.714 12.656 1.00 97.00 155 TYR A N 1
ATOM 1250 C CA . TYR A 1 155 ? -8.585 9.474 13.770 1.00 97.00 155 TYR A CA 1
ATOM 1251 C C . TYR A 1 155 ? -7.114 9.116 13.973 1.00 97.00 155 TYR A C 1
ATOM 1253 O O . TYR A 1 155 ? -6.758 7.944 14.023 1.00 97.00 155 TYR A O 1
ATOM 1261 N N . TYR A 1 156 ? -6.256 10.118 14.147 1.00 96.81 156 TYR A N 1
ATOM 1262 C CA . TYR A 1 156 ? -4.849 9.907 14.488 1.00 96.81 156 TYR A CA 1
ATOM 1263 C C . TYR A 1 156 ? -4.670 9.973 16.006 1.00 96.81 156 TYR A C 1
ATOM 1265 O O . TYR A 1 156 ? -5.046 10.956 16.644 1.00 96.81 156 TYR A O 1
ATOM 1273 N N . HIS A 1 157 ? -4.100 8.928 16.602 1.00 95.62 157 HIS A N 1
ATOM 1274 C CA . HIS A 1 157 ? -3.866 8.874 18.040 1.00 95.62 157 HIS A CA 1
ATOM 1275 C C . HIS A 1 157 ? -2.600 9.633 18.447 1.00 95.62 157 HIS A C 1
ATOM 1277 O O . HIS A 1 157 ? -1.540 9.525 17.829 1.00 95.62 157 HIS A O 1
ATOM 1283 N N . HIS A 1 158 ? -2.662 10.275 19.614 1.00 91.88 158 HIS A N 1
ATOM 1284 C CA . HIS A 1 158 ? -1.532 11.012 20.177 1.00 91.88 158 HIS A CA 1
ATOM 1285 C C . HIS A 1 158 ? -0.384 10.143 20.725 1.00 91.88 158 HIS A C 1
ATOM 1287 O O . HIS A 1 158 ? 0.545 10.665 21.327 1.00 91.88 158 HIS A O 1
ATOM 1293 N N . LYS A 1 159 ? -0.393 8.820 20.554 1.00 92.56 159 LYS A N 1
ATOM 1294 C CA . LYS A 1 159 ? 0.716 7.973 21.033 1.00 92.56 159 LYS A CA 1
ATOM 1295 C C . LYS A 1 159 ? 1.891 7.889 20.047 1.00 92.56 159 LYS A C 1
ATOM 1297 O O . LYS A 1 159 ? 3.000 7.600 20.475 1.00 92.56 159 LYS A O 1
ATOM 1302 N N . GLY A 1 160 ? 1.662 8.175 18.762 1.00 92.62 160 GLY A N 1
ATOM 1303 C CA . GLY A 1 160 ? 2.695 8.166 17.719 1.00 92.62 160 GLY A CA 1
ATOM 1304 C C . GLY A 1 160 ? 3.463 9.487 17.578 1.00 92.62 160 GLY A C 1
ATOM 1305 O O . GLY A 1 160 ? 3.017 10.525 18.074 1.00 92.62 160 GLY A O 1
ATOM 1306 N N . SER A 1 161 ? 4.600 9.448 16.875 1.00 96.38 161 SER A N 1
ATOM 1307 C CA . SER A 1 161 ? 5.398 10.627 16.496 1.00 96.38 161 SER A CA 1
ATOM 1308 C C . SER A 1 161 ? 4.893 11.334 15.233 1.00 96.38 161 SER A C 1
ATOM 1310 O O . SER A 1 161 ? 5.291 12.470 14.976 1.00 96.38 161 SER A O 1
ATOM 1312 N N . ILE A 1 162 ? 4.005 10.692 14.472 1.00 97.00 162 ILE A N 1
ATOM 1313 C CA . ILE A 1 162 ? 3.366 11.226 13.268 1.00 97.00 162 ILE A CA 1
ATOM 1314 C C . ILE A 1 162 ? 1.945 11.697 13.613 1.00 97.00 162 ILE A C 1
ATOM 1316 O O . ILE A 1 162 ? 1.149 10.926 14.150 1.00 97.00 162 ILE A O 1
ATOM 1320 N N . ASP A 1 163 ? 1.614 12.943 13.270 1.00 95.69 163 ASP A N 1
ATOM 1321 C CA . ASP A 1 163 ? 0.305 13.555 13.547 1.00 95.69 163 ASP A CA 1
ATOM 1322 C C . ASP A 1 163 ? -0.719 13.357 12.435 1.00 95.69 163 ASP A C 1
ATOM 1324 O O . ASP A 1 163 ? -1.914 13.249 12.701 1.00 95.69 163 ASP A O 1
ATOM 1328 N N . ARG A 1 164 ? -0.267 13.332 11.181 1.00 95.88 164 ARG A N 1
ATOM 1329 C CA . ARG A 1 164 ? -1.127 13.103 10.017 1.00 95.88 164 ARG A CA 1
ATOM 1330 C C . ARG A 1 164 ? -0.323 12.607 8.829 1.00 95.88 164 ARG A C 1
ATOM 1332 O O . ARG A 1 164 ? 0.874 12.876 8.732 1.00 95.88 164 ARG A O 1
ATOM 1339 N N . THR A 1 165 ? -1.007 11.958 7.894 1.00 95.50 165 THR A N 1
ATOM 1340 C CA . THR A 1 165 ? -0.467 11.589 6.580 1.00 95.50 165 THR A CA 1
ATOM 1341 C C . THR A 1 165 ? -1.398 12.051 5.455 1.00 95.50 165 THR A C 1
ATOM 1343 O O . THR A 1 165 ? -2.529 12.461 5.715 1.00 95.50 165 THR A O 1
ATOM 1346 N N . ASN A 1 166 ? -0.939 11.977 4.204 1.00 93.69 166 ASN A N 1
ATOM 1347 C CA . ASN A 1 166 ? -1.772 12.155 3.008 1.00 93.69 166 ASN A CA 1
ATOM 1348 C C . ASN A 1 166 ? -2.493 10.868 2.560 1.00 93.69 166 ASN A C 1
ATOM 1350 O O . ASN A 1 166 ? -2.980 10.820 1.431 1.00 93.69 166 ASN A O 1
ATOM 1354 N N . ILE A 1 167 ? -2.525 9.828 3.400 1.00 93.31 167 ILE A N 1
ATOM 1355 C CA . ILE A 1 167 ? -3.189 8.564 3.082 1.00 93.31 167 ILE A CA 1
ATOM 1356 C C . ILE A 1 167 ? -4.707 8.722 3.208 1.00 93.31 167 ILE A C 1
ATOM 1358 O O . ILE A 1 167 ? -5.218 9.149 4.245 1.00 93.31 167 ILE A O 1
ATOM 1362 N N . GLU A 1 168 ? -5.424 8.327 2.160 1.00 92.31 168 GLU A N 1
ATOM 1363 C CA . GLU A 1 168 ? -6.875 8.149 2.169 1.00 92.31 168 GLU A CA 1
ATOM 1364 C C . GLU A 1 168 ? -7.201 6.692 2.526 1.00 92.31 168 GLU A C 1
ATOM 1366 O O . GLU A 1 168 ? -6.671 5.768 1.914 1.00 92.31 168 GLU A O 1
ATOM 1371 N N . PHE A 1 169 ? -8.070 6.471 3.512 1.00 91.75 169 PHE A N 1
ATOM 1372 C CA . PHE A 1 169 ? -8.474 5.131 3.941 1.00 91.75 169 PHE A CA 1
ATOM 1373 C C . PHE A 1 169 ? -9.875 4.826 3.418 1.00 91.75 169 PHE A C 1
ATOM 1375 O O . PHE A 1 169 ? -10.822 5.539 3.744 1.00 91.75 169 PHE A O 1
ATOM 1382 N N . ILE A 1 170 ? -10.005 3.764 2.626 1.00 89.19 170 ILE A N 1
ATOM 1383 C CA . ILE A 1 170 ? -11.243 3.384 1.945 1.00 89.19 170 ILE A CA 1
ATOM 1384 C C . ILE A 1 170 ? -11.674 2.003 2.456 1.00 89.19 170 ILE A C 1
ATOM 1386 O O . ILE A 1 170 ? -10.920 1.043 2.276 1.00 89.19 170 ILE A O 1
ATOM 1390 N N . PRO A 1 171 ? -12.849 1.871 3.096 1.00 87.75 171 PRO A N 1
ATOM 1391 C CA . PRO A 1 171 ? -13.358 0.561 3.479 1.00 87.75 171 PRO A CA 1
ATOM 1392 C C . PRO A 1 171 ? -13.647 -0.265 2.222 1.00 87.75 171 PRO A C 1
ATOM 1394 O O . PRO A 1 171 ? -14.200 0.238 1.245 1.00 87.75 171 PRO A O 1
ATOM 1397 N N . TYR A 1 172 ? -13.258 -1.533 2.233 1.00 84.88 172 TYR A N 1
ATOM 1398 C CA . TYR A 1 172 ? -13.600 -2.475 1.182 1.00 84.88 172 TYR A CA 1
ATOM 1399 C C . TYR A 1 172 ? -15.074 -2.861 1.307 1.00 84.88 172 TYR A C 1
ATOM 1401 O O . TYR A 1 172 ? -15.537 -3.289 2.362 1.00 84.88 172 TYR A O 1
ATOM 1409 N N . HIS A 1 173 ? -15.805 -2.752 0.203 1.00 79.94 173 HIS A N 1
ATOM 1410 C CA . HIS A 1 173 ? -17.168 -3.253 0.079 1.00 79.94 173 HIS A CA 1
ATOM 1411 C C . HIS A 1 173 ? -17.234 -4.195 -1.126 1.00 79.94 173 HIS A C 1
ATOM 1413 O O . HIS A 1 173 ? -16.534 -3.983 -2.116 1.00 79.94 173 HIS A O 1
ATOM 1419 N N . GLN A 1 174 ? -18.071 -5.235 -1.078 1.00 69.88 174 GLN A N 1
ATOM 1420 C CA . GLN A 1 174 ? -18.243 -6.124 -2.237 1.00 69.88 174 GLN A CA 1
ATOM 1421 C C . GLN A 1 174 ? -18.729 -5.342 -3.468 1.00 69.88 174 GLN A C 1
ATOM 1423 O O . GLN A 1 174 ? -18.242 -5.585 -4.569 1.00 69.88 174 GLN A O 1
ATOM 1428 N N . ASP A 1 175 ? -19.565 -4.320 -3.280 1.00 67.75 175 ASP A N 1
ATOM 1429 C CA . ASP A 1 175 ? -20.027 -3.435 -4.361 1.00 67.75 175 ASP A CA 1
ATOM 1430 C C . ASP A 1 175 ? -18.915 -2.544 -4.927 1.00 67.75 175 ASP A C 1
ATOM 1432 O O . ASP A 1 175 ? -18.939 -2.181 -6.103 1.00 67.75 175 ASP A O 1
ATOM 1436 N N . LEU A 1 176 ? -17.878 -2.268 -4.129 1.00 66.00 176 LEU A N 1
ATOM 1437 C CA . LEU A 1 176 ? -16.681 -1.569 -4.589 1.00 66.00 176 LEU A CA 1
ATOM 1438 C C . LEU A 1 176 ? -16.007 -2.353 -5.720 1.00 66.00 176 LEU A C 1
ATOM 1440 O O . LEU A 1 176 ? -15.369 -1.732 -6.558 1.00 66.00 176 LEU A O 1
ATOM 1444 N N . SER A 1 177 ? -16.197 -3.684 -5.783 1.00 56.38 177 SER A N 1
ATOM 1445 C CA . SER A 1 177 ? -15.709 -4.529 -6.877 1.00 56.38 177 SER A CA 1
ATOM 1446 C C . SER A 1 177 ? -16.428 -4.305 -8.211 1.00 56.38 177 SER A C 1
ATOM 1448 O O . SER A 1 177 ? -15.790 -4.404 -9.260 1.00 56.38 177 SER A O 1
ATOM 1450 N N . ALA A 1 178 ? -17.712 -3.933 -8.184 1.00 51.34 178 ALA A N 1
ATOM 1451 C CA . ALA A 1 178 ? -18.469 -3.569 -9.381 1.00 51.34 178 ALA A CA 1
ATOM 1452 C C . ALA A 1 178 ? -18.028 -2.197 -9.922 1.00 51.34 178 ALA A C 1
ATOM 1454 O O . ALA A 1 178 ? -17.954 -2.003 -11.137 1.00 51.34 178 ALA A O 1
ATOM 1455 N N . ASP A 1 179 ? -17.623 -1.294 -9.024 1.00 47.62 179 ASP A N 1
ATOM 1456 C CA . ASP A 1 179 ? -17.059 0.020 -9.352 1.00 47.62 179 ASP A CA 1
ATOM 1457 C C . ASP A 1 179 ? -15.546 -0.016 -9.665 1.00 47.62 179 ASP A C 1
ATOM 1459 O O . ASP A 1 179 ? -14.953 1.012 -9.970 1.00 47.62 179 ASP A O 1
ATOM 1463 N N . ILE A 1 180 ? -14.886 -1.188 -9.699 1.00 49.72 180 ILE A N 1
ATOM 1464 C CA . ILE A 1 180 ? -13.480 -1.335 -10.167 1.00 49.72 180 ILE A CA 1
ATOM 1465 C C . ILE A 1 180 ? -13.336 -1.045 -11.678 1.00 49.72 180 ILE A C 1
ATOM 1467 O O . ILE A 1 180 ? -12.220 -0.910 -12.201 1.00 49.72 180 ILE A O 1
ATOM 1471 N N . HIS A 1 181 ? -14.448 -0.916 -12.410 1.00 48.56 181 HIS A N 1
ATOM 1472 C CA . HIS A 1 181 ? -14.433 -0.305 -13.741 1.00 48.56 181 HIS A CA 1
ATOM 1473 C C . HIS A 1 181 ? -14.117 1.192 -13.701 1.00 48.56 181 HIS A C 1
ATOM 1475 O O . HIS A 1 181 ? -13.703 1.738 -14.728 1.00 48.56 181 HIS A O 1
ATOM 1481 N N . ASP A 1 182 ? -14.220 1.834 -12.535 1.00 45.31 182 ASP A N 1
ATOM 1482 C CA . ASP A 1 182 ? -13.653 3.146 -12.321 1.00 45.31 182 ASP A CA 1
ATOM 1483 C C . ASP A 1 182 ? -12.133 3.060 -12.484 1.00 45.31 182 ASP A C 1
ATOM 1485 O O . ASP A 1 182 ? -11.358 2.574 -11.648 1.00 45.31 182 ASP A O 1
ATOM 1489 N N . THR A 1 183 ? -11.698 3.561 -13.636 1.00 52.59 183 THR A N 1
ATOM 1490 C CA . THR A 1 183 ? -10.295 3.750 -13.980 1.00 52.59 183 THR A CA 1
ATOM 1491 C C . THR A 1 183 ? -9.524 4.504 -12.894 1.00 52.59 183 THR A C 1
ATOM 1493 O O . THR A 1 183 ? -8.305 4.373 -12.869 1.00 52.59 183 THR A O 1
ATOM 1496 N N . SER A 1 184 ? -10.190 5.211 -11.969 1.00 48.44 184 SER A N 1
ATOM 1497 C CA . SER A 1 184 ? -9.592 5.883 -10.814 1.00 48.44 184 SER A CA 1
ATOM 1498 C C . SER A 1 184 ? -9.012 4.927 -9.753 1.00 48.44 184 SER A C 1
ATOM 1500 O O . SER A 1 184 ? -7.948 5.220 -9.211 1.00 48.44 184 SER A O 1
ATOM 1502 N N . ILE A 1 185 ? -9.603 3.752 -9.501 1.00 48.91 185 ILE A N 1
ATOM 1503 C CA . ILE A 1 185 ? -9.049 2.748 -8.560 1.00 48.91 185 ILE A CA 1
ATOM 1504 C C . ILE A 1 185 ? -7.941 1.932 -9.240 1.00 48.91 185 ILE A C 1
ATOM 1506 O O . ILE A 1 185 ? -6.946 1.542 -8.622 1.00 48.91 185 ILE A O 1
ATOM 1510 N N . ARG A 1 186 ? -8.070 1.705 -10.556 1.00 51.00 186 ARG A N 1
ATOM 1511 C CA . ARG A 1 186 ? -6.965 1.181 -11.377 1.00 51.00 186 ARG A CA 1
ATOM 1512 C C . ARG A 1 186 ? -5.827 2.189 -11.497 1.00 51.00 186 ARG A C 1
ATOM 1514 O O . ARG A 1 186 ? -4.669 1.765 -11.637 1.00 51.00 186 ARG A O 1
ATOM 1521 N N . SER A 1 187 ? -6.149 3.481 -11.437 1.00 56.97 187 SER A N 1
ATOM 1522 C CA . SER A 1 187 ? -5.178 4.558 -11.418 1.00 56.97 187 SER A CA 1
ATOM 1523 C C . SER A 1 187 ? -4.357 4.472 -10.140 1.00 56.97 187 SER A C 1
ATOM 1525 O O . SER A 1 187 ? -4.737 3.893 -9.127 1.00 56.97 187 SER A O 1
ATOM 1527 N N . TYR A 1 188 ? -3.117 4.872 -10.311 1.00 62.16 188 TYR A N 1
ATOM 1528 C CA . TYR A 1 188 ? -1.993 4.596 -9.453 1.00 62.16 188 TYR A CA 1
ATOM 1529 C C . TYR A 1 188 ? -2.314 4.935 -7.984 1.00 62.16 188 TYR A C 1
ATOM 1531 O O . TYR A 1 188 ? -3.116 5.814 -7.703 1.00 62.16 188 TYR A O 1
ATOM 1539 N N . HIS A 1 189 ? -1.657 4.239 -7.056 1.00 75.88 189 HIS A N 1
ATOM 1540 C CA . HIS A 1 189 ? -1.556 4.592 -5.633 1.00 75.88 189 HIS A CA 1
ATOM 1541 C C . HIS A 1 189 ? -2.411 3.841 -4.592 1.00 75.88 189 HIS A C 1
ATOM 1543 O O . HIS A 1 189 ? -2.462 4.268 -3.444 1.00 75.88 189 HIS A O 1
ATOM 1549 N N . VAL A 1 190 ? -3.005 2.690 -4.924 1.00 84.50 190 VAL A N 1
ATOM 1550 C CA . VAL A 1 190 ? -3.736 1.862 -3.941 1.00 84.50 190 VAL A CA 1
ATOM 1551 C C . VAL A 1 190 ? -2.843 0.791 -3.286 1.00 84.50 190 VAL A C 1
ATOM 1553 O O . VAL A 1 190 ? -2.182 0.031 -3.999 1.00 84.50 190 VAL A O 1
ATOM 1556 N N . ILE A 1 191 ? -2.880 0.678 -1.952 1.00 86.69 191 ILE A N 1
ATOM 1557 C CA . ILE A 1 191 ? -2.412 -0.483 -1.176 1.00 86.69 191 ILE A CA 1
ATOM 1558 C C . ILE A 1 191 ? -3.640 -1.233 -0.627 1.00 86.69 191 ILE A C 1
ATOM 1560 O O . ILE A 1 191 ? -4.351 -0.690 0.219 1.00 86.69 191 ILE A O 1
ATOM 1564 N N . PRO A 1 192 ? -3.889 -2.479 -1.055 1.00 84.62 192 PRO A N 1
ATOM 1565 C CA . PRO A 1 192 ? -4.852 -3.352 -0.403 1.00 84.62 192 PRO A CA 1
ATOM 1566 C C . PRO A 1 192 ? -4.264 -3.906 0.905 1.00 84.62 192 PRO A C 1
ATOM 1568 O O . PRO A 1 192 ? -3.381 -4.762 0.885 1.00 84.62 192 PRO A O 1
ATOM 1571 N N . LEU A 1 193 ? -4.776 -3.440 2.040 1.00 85.06 193 LEU A N 1
ATOM 1572 C CA . LEU A 1 193 ? -4.642 -4.079 3.348 1.00 85.06 193 LEU A CA 1
ATOM 1573 C C . LEU A 1 193 ? -5.785 -5.084 3.561 1.00 85.06 193 LEU A C 1
ATOM 1575 O O . LEU A 1 193 ? -6.572 -4.987 4.500 1.00 85.06 193 LEU A O 1
ATOM 1579 N N . VAL A 1 194 ? -5.863 -6.050 2.647 1.00 81.94 194 VAL A N 1
ATOM 1580 C CA . VAL A 1 194 ? -6.754 -7.213 2.721 1.00 81.94 194 VAL A CA 1
ATOM 1581 C C . VAL A 1 194 ? -5.953 -8.487 2.438 1.00 81.94 194 VAL A C 1
ATOM 1583 O O . VAL A 1 194 ? -5.012 -8.433 1.637 1.00 81.94 194 VAL A O 1
ATOM 1586 N N . PRO A 1 195 ? -6.265 -9.633 3.069 1.00 77.38 195 PRO A N 1
ATOM 1587 C CA . PRO A 1 195 ? -5.510 -10.871 2.882 1.00 77.38 195 PRO A CA 1
ATOM 1588 C C . PRO A 1 195 ? -5.681 -11.411 1.456 1.00 77.38 195 PRO A C 1
ATOM 1590 O O . PRO A 1 195 ? -6.631 -12.124 1.149 1.00 77.38 195 PRO A O 1
ATOM 1593 N N . PHE A 1 196 ? -4.758 -11.067 0.560 1.00 82.19 196 PHE A N 1
ATOM 1594 C CA . PHE A 1 196 ? -4.817 -11.504 -0.830 1.00 82.19 196 PHE A CA 1
ATOM 1595 C C . PHE A 1 196 ? -4.260 -12.921 -1.009 1.00 82.19 196 PHE A C 1
ATOM 1597 O O . PHE A 1 196 ? -3.251 -13.306 -0.419 1.00 82.19 196 PHE A O 1
ATOM 1604 N N . SER A 1 197 ? -4.889 -13.675 -1.901 1.00 85.88 197 SER A N 1
ATOM 1605 C CA . SER A 1 197 ? -4.342 -14.897 -2.473 1.00 85.88 197 SER A CA 1
ATOM 1606 C C . SER A 1 197 ? -3.608 -14.565 -3.766 1.00 85.88 197 SER A C 1
ATOM 1608 O O . SER A 1 197 ? -4.084 -13.781 -4.589 1.00 85.88 197 SER A O 1
ATOM 1610 N N . VAL A 1 198 ? -2.434 -15.165 -3.952 1.00 88.88 198 VAL A N 1
ATOM 1611 C CA . VAL A 1 198 ? -1.687 -15.081 -5.209 1.00 88.88 198 VAL A CA 1
ATOM 1612 C C . VAL A 1 198 ? -1.814 -16.416 -5.915 1.00 88.88 198 VAL A C 1
ATOM 1614 O O . VAL A 1 198 ? -1.399 -17.444 -5.385 1.00 88.88 198 VAL A O 1
ATOM 1617 N N . SER A 1 199 ? -2.358 -16.400 -7.125 1.00 91.56 199 SER A N 1
ATOM 1618 C CA . SER A 1 199 ? -2.321 -17.554 -8.017 1.00 91.56 199 SER A CA 1
ATOM 1619 C C . SER A 1 199 ? -1.406 -17.270 -9.197 1.00 91.56 199 SER A C 1
ATOM 1621 O O . SER A 1 199 ? -1.284 -16.135 -9.668 1.00 91.56 199 SER A O 1
ATOM 1623 N N . ARG A 1 200 ? -0.739 -18.325 -9.654 1.00 95.25 200 ARG A N 1
ATOM 1624 C CA . ARG A 1 200 ? 0.131 -18.310 -10.821 1.00 95.25 200 ARG A CA 1
ATOM 1625 C C . ARG A 1 200 ? -0.374 -19.357 -11.794 1.00 95.25 200 ARG A C 1
ATOM 1627 O O . ARG A 1 200 ? -0.504 -20.519 -11.421 1.00 95.25 200 ARG A O 1
ATOM 1634 N N . VAL A 1 201 ? -0.625 -18.937 -13.026 1.00 95.06 201 VAL A N 1
ATOM 1635 C CA . VAL A 1 201 ? -1.077 -19.822 -14.093 1.00 95.06 201 VAL A CA 1
ATOM 1636 C C . VAL A 1 201 ? -0.097 -19.761 -15.252 1.00 95.06 201 VAL A C 1
ATOM 1638 O O . VAL A 1 201 ? 0.230 -18.682 -15.748 1.00 95.06 201 VAL A O 1
ATOM 1641 N N . ASP A 1 202 ? 0.383 -20.927 -15.669 1.00 94.94 202 ASP A N 1
ATOM 1642 C CA . ASP A 1 202 ? 1.314 -21.047 -16.783 1.00 94.94 202 ASP A CA 1
ATOM 1643 C C . ASP A 1 202 ? 0.572 -20.876 -18.118 1.00 94.94 202 ASP A C 1
ATOM 1645 O O . ASP A 1 202 ? -0.433 -21.538 -18.389 1.00 94.94 202 ASP A O 1
ATOM 1649 N N . CYS A 1 203 ? 1.092 -19.992 -18.967 1.00 94.81 203 CYS A N 1
ATOM 1650 C CA . CYS A 1 203 ? 0.525 -19.635 -20.263 1.00 94.81 203 CYS A CA 1
ATOM 1651 C C . CYS A 1 203 ? 1.613 -19.560 -21.337 1.00 94.81 203 CYS A C 1
ATOM 1653 O O . CYS A 1 203 ? 2.761 -19.223 -21.063 1.00 94.81 203 CYS A O 1
ATOM 1655 N N . TYR A 1 204 ? 1.251 -19.836 -22.588 1.00 93.19 204 TYR A N 1
ATOM 1656 C CA . TYR A 1 204 ? 2.155 -19.683 -23.729 1.00 93.19 204 TYR A CA 1
ATOM 1657 C C . TYR A 1 204 ? 1.647 -18.560 -24.622 1.00 93.19 204 TYR A C 1
ATOM 1659 O O . TYR A 1 204 ? 0.650 -18.717 -25.322 1.00 93.19 204 TYR A O 1
ATOM 1667 N N . ILE A 1 205 ? 2.341 -17.426 -24.592 1.00 91.75 205 ILE A N 1
ATOM 1668 C CA . ILE A 1 205 ? 2.010 -16.245 -25.390 1.00 91.75 205 ILE A CA 1
ATOM 1669 C C . ILE A 1 205 ? 3.092 -16.077 -26.451 1.00 91.75 205 ILE A C 1
ATOM 1671 O O . ILE A 1 205 ? 4.267 -15.945 -26.117 1.00 91.75 205 ILE A O 1
ATOM 1675 N N . VAL A 1 206 ? 2.710 -16.125 -27.732 1.00 89.88 206 VAL A N 1
ATOM 1676 C CA . VAL A 1 206 ? 3.640 -16.019 -28.879 1.00 89.88 206 VAL A CA 1
ATOM 1677 C C . VAL A 1 206 ? 4.834 -16.982 -28.726 1.00 89.88 206 VAL A C 1
ATOM 1679 O O . VAL A 1 206 ? 5.999 -16.594 -28.787 1.00 89.88 206 VAL A O 1
ATOM 1682 N N . SER A 1 207 ? 4.538 -18.251 -28.424 1.00 90.25 207 SER A N 1
ATOM 1683 C CA . SER A 1 207 ? 5.536 -19.312 -28.188 1.00 90.25 207 SER A CA 1
ATOM 1684 C C . SER A 1 207 ? 6.509 -19.062 -27.025 1.00 90.25 207 SER A C 1
ATOM 1686 O O . SER A 1 207 ? 7.485 -19.794 -26.872 1.00 90.25 207 SER A O 1
ATOM 1688 N N . THR A 1 208 ? 6.247 -18.066 -26.176 1.00 92.75 208 THR A N 1
ATOM 1689 C CA . THR A 1 208 ? 7.058 -17.759 -24.996 1.00 92.75 208 THR A CA 1
ATOM 1690 C C . THR A 1 208 ? 6.337 -18.235 -23.741 1.00 92.75 208 THR A C 1
ATOM 1692 O O . THR A 1 208 ? 5.199 -17.836 -23.472 1.00 92.75 208 THR A O 1
ATOM 1695 N N . ALA A 1 209 ? 7.003 -19.097 -22.968 1.00 94.38 209 ALA A N 1
ATOM 1696 C CA . ALA A 1 209 ? 6.516 -19.539 -21.666 1.00 94.38 209 ALA A CA 1
ATOM 1697 C C . ALA A 1 209 ? 6.382 -18.325 -20.739 1.00 94.38 209 ALA A C 1
ATOM 1699 O O . ALA A 1 209 ? 7.364 -17.651 -20.441 1.00 94.38 209 ALA A O 1
ATOM 1700 N N . SER A 1 210 ? 5.157 -18.041 -20.329 1.00 95.12 210 SER A N 1
ATOM 1701 C CA . SER A 1 210 ? 4.756 -16.858 -19.579 1.00 95.12 210 SER A CA 1
ATOM 1702 C C . SER A 1 210 ? 3.885 -17.275 -18.398 1.00 95.12 210 SER A C 1
ATOM 1704 O O . SER A 1 210 ? 3.372 -18.392 -18.347 1.00 95.12 210 SER A O 1
ATOM 1706 N N . TYR A 1 211 ? 3.689 -16.368 -17.450 1.00 94.50 211 TYR A N 1
ATOM 1707 C CA . TYR A 1 211 ? 2.871 -16.617 -16.269 1.00 94.50 211 TYR A CA 1
ATOM 1708 C C . TYR A 1 211 ? 1.857 -15.496 -16.091 1.00 94.50 211 TYR A C 1
ATOM 1710 O O . TY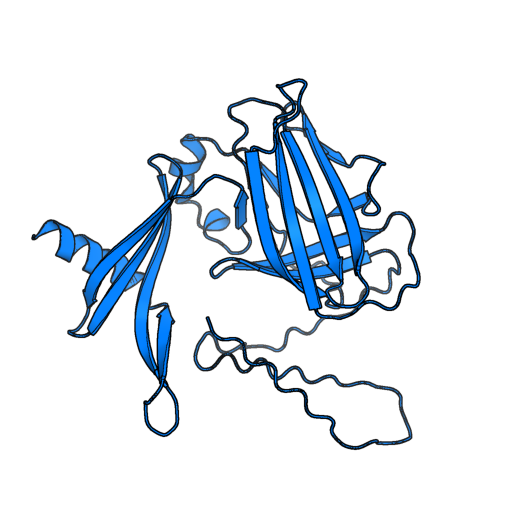R A 1 211 ? 2.233 -14.323 -16.075 1.00 94.50 211 TYR A O 1
ATOM 1718 N N . LEU A 1 212 ? 0.589 -15.858 -15.922 1.00 94.75 212 LEU A N 1
ATOM 1719 C CA . LEU A 1 212 ? -0.432 -14.957 -15.407 1.00 94.75 212 LEU A CA 1
ATOM 1720 C C . LEU A 1 212 ? -0.380 -15.002 -13.886 1.00 94.75 212 LEU A C 1
ATOM 1722 O O . LEU A 1 212 ? -0.538 -16.068 -13.290 1.00 94.75 212 LEU A O 1
ATOM 1726 N N . ILE A 1 213 ? -0.157 -13.850 -13.262 1.00 92.62 213 ILE A N 1
ATOM 1727 C CA . ILE A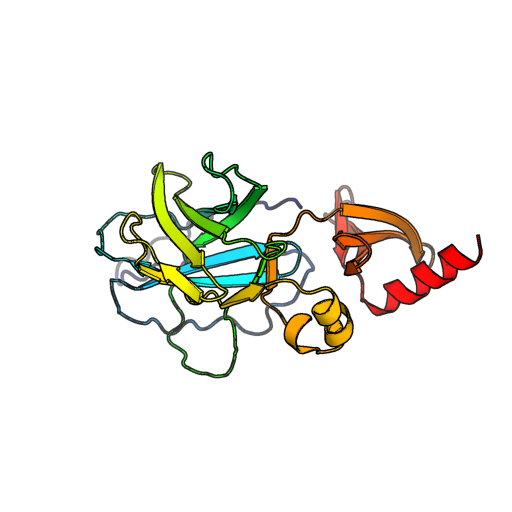 1 213 ? -0.244 -13.703 -11.812 1.00 92.62 213 ILE A CA 1
ATOM 1728 C C . ILE A 1 213 ? -1.545 -12.982 -11.498 1.00 92.62 213 ILE A C 1
ATOM 1730 O O . ILE A 1 213 ? -1.745 -11.853 -11.950 1.00 92.62 213 ILE A O 1
ATOM 1734 N N . ASN A 1 214 ? -2.406 -13.622 -10.708 1.00 90.38 214 ASN A N 1
ATOM 1735 C CA . ASN A 1 214 ? -3.631 -13.014 -10.205 1.00 90.38 214 ASN A CA 1
ATOM 1736 C C . ASN A 1 214 ? -3.536 -12.831 -8.694 1.00 90.38 214 ASN A C 1
ATOM 1738 O O . ASN A 1 214 ? -3.274 -13.779 -7.955 1.00 90.38 214 ASN A O 1
ATOM 1742 N N . TYR A 1 215 ? -3.804 -11.608 -8.262 1.00 85.88 215 TYR A N 1
ATOM 1743 C CA . TYR A 1 215 ? -4.049 -11.238 -6.882 1.00 85.88 215 TYR A CA 1
ATOM 1744 C C . TYR A 1 215 ? -5.556 -11.193 -6.694 1.00 85.88 215 TYR A C 1
ATOM 1746 O O . TYR A 1 215 ? -6.240 -10.363 -7.304 1.00 85.88 215 TYR A O 1
ATOM 1754 N N . THR A 1 216 ? -6.069 -12.097 -5.876 1.00 82.75 216 THR A N 1
ATOM 1755 C CA . THR A 1 216 ? -7.486 -12.178 -5.540 1.00 82.75 216 THR A CA 1
ATOM 1756 C C . THR A 1 216 ? -7.675 -11.918 -4.057 1.00 82.75 216 THR A C 1
ATOM 1758 O O . THR A 1 216 ? -6.788 -12.181 -3.250 1.00 82.75 216 THR A O 1
ATOM 1761 N N . TYR A 1 217 ? -8.825 -11.379 -3.692 1.00 82.62 217 TYR A N 1
ATOM 1762 C CA . TYR A 1 217 ? -9.266 -11.276 -2.311 1.00 82.62 217 TYR A CA 1
ATOM 1763 C C . TYR A 1 217 ? -10.716 -11.743 -2.273 1.00 82.62 217 TYR A C 1
ATOM 1765 O O . TYR A 1 217 ? -11.540 -11.248 -3.045 1.00 82.62 217 TYR A O 1
ATOM 1773 N N . ASP A 1 218 ? -10.984 -12.750 -1.441 1.00 82.56 218 ASP A N 1
ATOM 1774 C CA . ASP A 1 218 ? -12.200 -13.559 -1.537 1.00 82.56 218 ASP A CA 1
ATOM 1775 C C . ASP A 1 218 ? -12.417 -14.036 -2.993 1.00 82.56 218 ASP A C 1
ATOM 1777 O O . ASP A 1 218 ? -11.500 -14.601 -3.600 1.00 82.56 218 ASP A O 1
ATOM 1781 N N . ASN A 1 219 ? -13.577 -13.756 -3.591 1.00 80.62 219 ASN A N 1
ATOM 1782 C CA . ASN A 1 219 ? -13.907 -14.135 -4.966 1.00 80.62 219 ASN A CA 1
ATOM 1783 C C . ASN A 1 219 ? -13.591 -13.034 -5.996 1.00 80.62 219 ASN A C 1
ATOM 1785 O O . ASN A 1 219 ? -13.857 -13.198 -7.188 1.00 80.62 219 ASN A O 1
ATOM 1789 N N . SER A 1 220 ? -13.005 -11.916 -5.558 1.00 80.00 220 SER A N 1
ATOM 1790 C CA . SER A 1 220 ? -12.773 -10.735 -6.391 1.00 80.00 220 SER A CA 1
ATOM 1791 C C . SER A 1 220 ? -11.323 -10.634 -6.860 1.00 80.00 220 SER A C 1
ATOM 1793 O O . SER A 1 220 ? -10.368 -10.733 -6.085 1.00 80.00 220 SER A O 1
ATOM 1795 N N . LYS A 1 221 ? -11.138 -10.384 -8.161 1.00 83.06 221 LYS A N 1
ATOM 1796 C CA . LYS A 1 221 ? -9.826 -10.152 -8.781 1.00 83.06 221 LYS A CA 1
ATOM 1797 C C . LYS A 1 221 ? -9.379 -8.713 -8.527 1.00 83.06 221 LYS A C 1
ATOM 1799 O O . LYS A 1 221 ? -9.900 -7.786 -9.138 1.00 83.06 221 LYS A O 1
ATOM 1804 N N . ILE A 1 222 ? -8.391 -8.530 -7.652 1.00 79.81 222 ILE A N 1
ATOM 1805 C CA . ILE A 1 222 ? -7.836 -7.211 -7.306 1.00 79.81 222 ILE A CA 1
ATOM 1806 C C . ILE A 1 222 ? -6.893 -6.722 -8.401 1.00 79.81 222 ILE A C 1
ATOM 1808 O O . ILE A 1 222 ? -6.947 -5.566 -8.826 1.00 79.81 222 ILE A O 1
ATOM 1812 N N . LYS A 1 223 ? -5.995 -7.599 -8.858 1.00 84.62 223 LYS A N 1
ATOM 1813 C CA . LYS A 1 223 ? -5.011 -7.258 -9.882 1.00 84.62 223 LYS A CA 1
ATOM 1814 C C . LYS A 1 223 ? -4.550 -8.490 -10.638 1.00 84.62 223 LYS A C 1
ATOM 1816 O O . LYS A 1 223 ? -4.279 -9.522 -10.037 1.00 84.62 223 LYS A O 1
ATOM 1821 N N . SER A 1 224 ? -4.351 -8.325 -11.937 1.00 89.69 224 SER A N 1
ATOM 1822 C CA . SER A 1 224 ? -3.718 -9.325 -12.787 1.00 89.69 224 SER A CA 1
ATOM 1823 C C . SER A 1 224 ? -2.607 -8.689 -13.596 1.00 89.69 224 SER A C 1
ATOM 1825 O O . SER A 1 224 ? -2.716 -7.528 -13.993 1.00 89.69 224 SER A O 1
ATOM 1827 N N . PHE A 1 225 ? -1.540 -9.436 -13.843 1.00 91.44 225 PHE A N 1
ATOM 1828 C CA . PHE A 1 225 ? -0.557 -9.074 -14.853 1.00 91.44 225 PHE A CA 1
ATOM 1829 C C . PHE A 1 225 ? 0.173 -10.301 -15.382 1.00 91.44 225 PHE A C 1
ATOM 1831 O O . PHE A 1 225 ? 0.341 -11.307 -14.693 1.00 91.44 225 PHE A O 1
ATOM 1838 N N . MET A 1 226 ? 0.628 -10.179 -16.623 1.00 94.25 226 MET A N 1
ATOM 1839 C CA . MET A 1 226 ? 1.439 -11.186 -17.289 1.00 94.25 226 MET A CA 1
ATOM 1840 C C . MET A 1 226 ? 2.919 -10.925 -17.030 1.00 94.25 226 MET A C 1
ATOM 1842 O O . MET A 1 226 ? 3.380 -9.785 -17.108 1.00 94.25 226 MET A O 1
ATOM 1846 N N . MET A 1 227 ? 3.679 -11.983 -16.763 1.00 93.50 227 MET A N 1
ATOM 1847 C CA . MET A 1 227 ? 5.136 -11.951 -16.697 1.00 93.50 227 MET A CA 1
ATOM 1848 C C . MET A 1 227 ? 5.729 -12.895 -17.735 1.00 93.50 227 MET A C 1
ATOM 1850 O O . MET A 1 227 ? 5.316 -14.048 -17.838 1.00 93.50 227 MET A O 1
ATOM 1854 N N . SER A 1 228 ? 6.747 -12.425 -18.449 1.00 93.94 228 SER A N 1
ATOM 1855 C CA . SER A 1 228 ? 7.555 -13.254 -19.344 1.00 93.94 228 SER A CA 1
ATOM 1856 C C . SER A 1 228 ? 9.013 -13.224 -18.900 1.00 93.94 228 SER A C 1
ATOM 1858 O O . SER A 1 228 ? 9.500 -12.163 -18.489 1.00 93.94 228 SER A O 1
ATOM 1860 N N . PRO A 1 229 ? 9.738 -14.350 -18.993 1.00 92.50 229 PRO A N 1
ATOM 1861 C CA . PRO A 1 229 ? 11.178 -14.339 -18.857 1.00 92.50 229 PRO A CA 1
ATOM 1862 C C . PRO A 1 229 ? 11.785 -13.512 -19.994 1.00 92.50 229 PRO A C 1
ATOM 1864 O O . PRO A 1 229 ? 11.401 -13.614 -21.160 1.00 92.50 229 PRO A O 1
ATOM 1867 N N . LYS A 1 230 ? 12.767 -12.698 -19.640 1.00 90.31 230 LYS A N 1
ATOM 1868 C CA . LYS A 1 230 ? 13.613 -11.921 -20.529 1.00 90.31 230 LYS A CA 1
ATOM 1869 C C . LYS A 1 230 ? 15.052 -12.247 -20.176 1.00 90.31 230 LYS A C 1
ATOM 1871 O O . LYS A 1 230 ? 15.475 -12.070 -19.034 1.00 90.31 230 LYS A O 1
ATOM 1876 N N . LYS A 1 231 ? 15.802 -12.729 -21.161 1.00 88.44 231 LYS A N 1
ATOM 1877 C CA . LYS A 1 231 ? 17.237 -12.940 -21.000 1.00 88.44 231 LYS A CA 1
ATOM 1878 C C . LYS A 1 231 ? 17.929 -11.580 -20.898 1.00 88.44 231 LYS A C 1
ATOM 1880 O O . LYS A 1 231 ? 17.704 -10.707 -21.738 1.00 88.44 231 LYS A O 1
ATOM 1885 N N . VAL A 1 232 ? 18.727 -11.395 -19.857 1.00 87.38 232 VAL A N 1
ATOM 1886 C CA . VAL A 1 232 ? 19.509 -10.186 -19.575 1.00 87.38 232 VAL A CA 1
ATOM 1887 C C . VAL A 1 232 ? 20.956 -10.576 -19.255 1.00 87.38 232 VAL A C 1
ATOM 1889 O O . VAL A 1 232 ? 21.244 -11.748 -19.029 1.00 87.38 232 VAL A O 1
ATOM 1892 N N . GLY A 1 233 ? 21.864 -9.598 -19.264 1.00 85.88 233 GLY A N 1
ATOM 1893 C CA . GLY A 1 233 ? 23.308 -9.835 -19.132 1.00 85.88 233 GLY A CA 1
ATOM 1894 C C . GLY A 1 233 ? 24.021 -9.900 -20.485 1.00 85.88 233 GLY A C 1
ATOM 1895 O O . GLY A 1 233 ? 23.381 -9.997 -21.532 1.00 85.88 233 GLY A O 1
ATOM 1896 N N . LYS A 1 234 ? 25.357 -9.798 -20.470 1.00 86.19 234 LYS A N 1
ATOM 1897 C CA . LYS A 1 234 ? 26.178 -9.841 -21.697 1.00 86.19 234 LYS A CA 1
ATOM 1898 C C . LYS A 1 234 ? 26.158 -11.220 -22.357 1.00 86.19 234 LYS A C 1
ATOM 1900 O O . LYS A 1 234 ? 26.270 -11.304 -23.574 1.00 86.19 234 LYS A O 1
ATOM 1905 N N . GLU A 1 235 ? 25.974 -12.269 -21.560 1.00 89.75 235 GLU A N 1
ATOM 1906 C CA . GLU A 1 235 ? 25.982 -13.664 -22.011 1.00 89.75 235 GLU A CA 1
ATOM 1907 C C . GLU A 1 235 ? 24.598 -14.319 -21.935 1.00 89.75 235 GLU A C 1
ATOM 1909 O O . GLU A 1 235 ? 24.468 -15.515 -22.183 1.00 89.75 235 GLU A O 1
ATOM 1914 N N . TYR A 1 236 ? 23.546 -13.545 -21.632 1.00 80.38 236 TYR A N 1
ATOM 1915 C CA . TYR A 1 236 ? 22.186 -14.064 -21.437 1.00 80.38 236 TYR A CA 1
ATOM 1916 C C . TYR A 1 236 ? 22.088 -15.157 -20.358 1.00 80.38 236 TYR A C 1
ATOM 1918 O O . TYR A 1 236 ? 21.198 -16.010 -20.398 1.00 80.38 236 TYR A O 1
ATOM 1926 N N . ASP A 1 237 ? 23.006 -15.112 -19.402 1.00 86.75 237 ASP A N 1
ATOM 1927 C CA . ASP A 1 237 ? 23.157 -16.004 -18.258 1.00 86.75 237 ASP A CA 1
ATOM 1928 C C . ASP A 1 237 ? 22.121 -15.729 -17.158 1.00 86.75 237 ASP A C 1
ATOM 1930 O O . ASP A 1 237 ? 21.880 -16.570 -16.291 1.00 86.75 237 ASP A O 1
ATOM 1934 N N . VAL A 1 238 ? 21.451 -14.576 -17.221 1.00 86.38 238 VAL A N 1
ATOM 1935 C CA . VAL A 1 238 ? 20.444 -14.163 -16.247 1.00 86.38 238 VAL A CA 1
ATOM 1936 C C . VAL A 1 238 ? 19.066 -14.084 -16.896 1.00 86.38 238 VAL A C 1
ATOM 1938 O O . VAL A 1 238 ? 18.858 -13.438 -17.924 1.00 86.38 238 VAL A O 1
ATOM 1941 N N . PHE A 1 239 ? 18.076 -14.691 -16.247 1.00 84.12 239 PHE A N 1
ATOM 1942 C CA . PHE A 1 239 ? 16.669 -14.495 -16.581 1.00 84.12 239 PHE A CA 1
ATOM 1943 C C . PHE A 1 239 ? 16.056 -13.472 -15.629 1.00 84.12 239 PHE A C 1
ATOM 1945 O O . PHE A 1 239 ? 16.065 -13.645 -14.411 1.00 84.12 239 PHE A O 1
ATOM 1952 N N . SER A 1 240 ? 15.486 -12.412 -16.193 1.00 86.75 240 SER A N 1
ATOM 1953 C CA . SER A 1 240 ? 14.645 -11.462 -15.472 1.00 86.75 240 SER A CA 1
ATOM 1954 C C . SER A 1 240 ? 13.202 -11.631 -15.918 1.00 86.75 240 SER A C 1
ATOM 1956 O O . SER A 1 240 ? 12.941 -11.795 -17.103 1.00 86.75 240 SER A O 1
ATOM 1958 N N . TYR A 1 241 ? 12.250 -11.588 -14.993 1.00 86.94 241 TYR A N 1
ATOM 1959 C CA . TYR A 1 241 ? 10.835 -11.612 -15.349 1.00 86.94 241 TYR A CA 1
ATOM 1960 C C . TYR A 1 241 ? 10.325 -10.188 -15.519 1.00 86.94 241 TYR A C 1
ATOM 1962 O O . TYR A 1 241 ? 10.351 -9.394 -14.579 1.00 86.94 241 TYR A O 1
ATOM 1970 N N . THR A 1 242 ? 9.847 -9.872 -16.718 1.00 89.25 242 THR A N 1
ATOM 1971 C CA . THR A 1 242 ? 9.321 -8.549 -17.058 1.00 89.25 242 THR A CA 1
ATOM 1972 C C . THR A 1 242 ? 7.812 -8.601 -17.223 1.00 89.25 242 THR A C 1
ATOM 1974 O O . THR A 1 242 ? 7.292 -9.532 -17.844 1.00 89.25 242 THR A O 1
ATOM 1977 N N . LYS A 1 243 ? 7.121 -7.584 -16.698 1.00 90.19 243 LYS A N 1
ATOM 1978 C CA . LYS A 1 243 ? 5.686 -7.394 -16.924 1.00 90.19 243 LYS A CA 1
ATOM 1979 C C . LYS A 1 243 ? 5.429 -7.206 -18.427 1.00 90.19 243 LYS A C 1
ATOM 1981 O O . LYS A 1 243 ? 6.103 -6.395 -19.062 1.00 90.19 243 LYS A O 1
ATOM 1986 N N . MET A 1 244 ? 4.485 -7.959 -18.984 1.00 92.38 244 MET A N 1
ATOM 1987 C CA . MET A 1 244 ? 4.017 -7.797 -20.365 1.00 92.38 244 MET A CA 1
ATOM 1988 C C . MET A 1 244 ? 2.865 -6.785 -20.438 1.00 92.38 244 MET A C 1
ATOM 1990 O O . MET A 1 244 ? 2.338 -6.357 -19.412 1.00 92.38 244 MET A O 1
ATOM 1994 N N . ASP A 1 245 ? 2.475 -6.414 -21.656 1.00 91.69 245 ASP A N 1
ATOM 1995 C CA . ASP A 1 245 ? 1.282 -5.600 -21.899 1.00 91.69 245 ASP A CA 1
ATOM 1996 C C . ASP A 1 245 ? 0.014 -6.290 -21.357 1.00 91.69 245 ASP A C 1
ATOM 1998 O O . ASP A 1 245 ? -0.128 -7.514 -21.455 1.00 91.69 245 ASP A O 1
ATOM 2002 N N . ASP A 1 246 ? -0.904 -5.512 -20.782 1.00 90.38 246 ASP A N 1
ATOM 2003 C CA . ASP A 1 246 ? -2.113 -6.047 -20.153 1.00 90.38 246 ASP A CA 1
ATOM 2004 C C . ASP A 1 246 ? -3.053 -6.716 -21.192 1.00 90.38 246 ASP A C 1
ATOM 2006 O O . ASP A 1 246 ? -3.822 -7.604 -20.825 1.00 90.38 246 ASP A O 1
ATOM 2010 N N . ASN A 1 247 ? -2.926 -6.413 -22.496 1.00 93.75 247 ASN A N 1
ATOM 2011 C CA . ASN A 1 247 ? -3.663 -7.086 -23.581 1.00 93.75 247 ASN A CA 1
ATOM 2012 C C . ASN A 1 247 ? -3.367 -8.597 -23.684 1.00 93.75 247 ASN A C 1
ATOM 2014 O O . ASN A 1 247 ? -4.162 -9.355 -24.241 1.00 93.75 247 ASN A O 1
ATOM 2018 N N . TYR A 1 248 ? -2.234 -9.068 -23.151 1.00 94.62 248 TYR A N 1
ATOM 2019 C CA . TYR A 1 248 ? -1.903 -10.497 -23.141 1.00 94.62 248 TYR A CA 1
ATOM 2020 C C . TYR A 1 248 ? -2.631 -11.286 -22.046 1.00 94.62 248 TYR A C 1
ATOM 2022 O O . TYR A 1 248 ? -2.630 -12.518 -22.091 1.00 94.62 248 TYR A O 1
ATOM 2030 N N . ILE A 1 249 ? -3.258 -10.606 -21.078 1.00 94.25 249 ILE A N 1
ATOM 2031 C CA . ILE A 1 249 ? -4.061 -11.258 -20.035 1.00 94.25 249 ILE A CA 1
ATOM 2032 C C . ILE A 1 249 ? -5.246 -11.981 -20.682 1.00 94.25 249 ILE A C 1
ATOM 2034 O O . ILE A 1 249 ? -5.419 -13.175 -20.455 1.00 94.25 249 ILE A O 1
ATOM 2038 N N . GLU A 1 250 ? -5.995 -11.297 -21.555 1.00 93.88 250 GLU A N 1
ATOM 2039 C CA . GLU A 1 250 ? -7.164 -11.873 -22.233 1.00 93.88 250 GLU A CA 1
ATOM 2040 C C . GLU A 1 250 ? -6.779 -13.084 -23.097 1.00 93.88 250 GLU A C 1
ATOM 2042 O O . GLU A 1 250 ? -7.445 -14.116 -23.067 1.00 93.88 250 GLU A O 1
ATOM 2047 N N . GLN A 1 251 ? -5.652 -13.007 -23.813 1.00 94.31 251 GLN A N 1
ATOM 2048 C CA . GLN A 1 251 ? -5.157 -14.126 -24.625 1.00 94.31 251 GLN A CA 1
ATOM 2049 C C . GLN A 1 251 ? -4.829 -15.362 -23.773 1.00 94.31 251 GLN A C 1
ATOM 2051 O O . GLN A 1 251 ? -5.139 -16.488 -24.167 1.00 94.31 251 GLN A O 1
ATOM 2056 N N . CYS A 1 252 ? -4.213 -15.163 -22.603 1.00 94.75 252 CYS A N 1
ATOM 2057 C CA . CYS A 1 252 ? -3.931 -16.242 -21.656 1.00 94.75 252 CYS A CA 1
ATOM 2058 C C . CYS A 1 252 ? -5.230 -16.827 -21.077 1.00 94.75 252 CYS A C 1
ATOM 2060 O O . CYS A 1 252 ? -5.39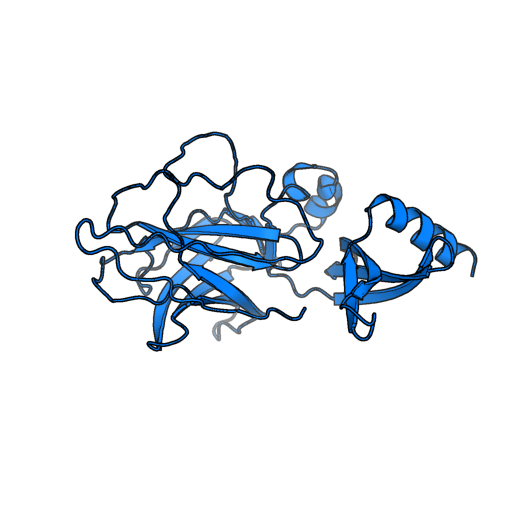0 -18.045 -21.069 1.00 94.75 252 CYS A O 1
ATOM 2062 N N . GLU A 1 253 ? -6.192 -15.990 -20.679 1.00 94.19 253 GLU A N 1
ATOM 2063 C CA . GLU A 1 253 ? -7.499 -16.437 -20.172 1.00 94.19 253 GLU A CA 1
ATOM 2064 C C . GLU A 1 253 ? -8.268 -17.262 -21.229 1.00 94.19 253 GLU A C 1
ATOM 2066 O O . GLU A 1 253 ? -8.760 -18.349 -20.924 1.00 94.19 253 GLU A O 1
ATOM 2071 N N . GLN A 1 254 ? -8.281 -16.835 -22.499 1.00 93.56 254 GLN A N 1
ATOM 2072 C CA . GLN A 1 254 ? -8.888 -17.591 -23.606 1.00 93.56 254 GLN A CA 1
ATOM 2073 C C . GLN A 1 254 ? -8.195 -18.936 -23.872 1.00 93.56 254 GLN A C 1
ATOM 2075 O O . GLN A 1 254 ? -8.853 -19.915 -24.230 1.00 93.56 254 GLN A O 1
ATOM 2080 N N . TYR A 1 255 ? -6.868 -19.000 -23.727 1.00 90.88 255 TYR A N 1
ATOM 2081 C CA . TYR A 1 255 ? -6.113 -20.248 -23.867 1.00 90.88 255 TYR A CA 1
ATOM 2082 C C . TYR A 1 255 ? -6.487 -21.256 -22.774 1.00 90.88 255 TYR A C 1
ATOM 2084 O O . TYR A 1 255 ? -6.642 -22.442 -23.063 1.00 90.88 255 TYR A O 1
ATOM 2092 N N . LEU A 1 256 ? -6.675 -20.784 -21.540 1.00 91.44 256 LEU A N 1
ATOM 2093 C CA . LEU A 1 256 ? -7.050 -21.626 -20.404 1.00 91.44 256 LEU A CA 1
ATOM 2094 C C . LEU A 1 256 ? -8.458 -22.211 -20.543 1.00 91.44 256 LEU A C 1
ATOM 2096 O O . LEU A 1 256 ? -8.664 -23.347 -20.141 1.00 91.44 256 LEU A O 1
ATOM 2100 N N . MET A 1 257 ? -9.396 -21.491 -21.165 1.00 92.75 257 MET A N 1
ATOM 2101 C CA . MET A 1 257 ? -10.757 -21.991 -21.414 1.00 92.75 257 MET A CA 1
ATOM 2102 C C . MET A 1 257 ? -10.837 -23.108 -22.466 1.00 92.75 257 MET A C 1
ATOM 2104 O O . MET A 1 257 ? -11.859 -23.781 -22.563 1.00 92.75 257 MET A O 1
ATOM 2108 N N . LYS A 1 258 ? -9.799 -23.284 -23.294 1.00 91.44 258 LYS A N 1
ATOM 2109 C CA . LYS A 1 258 ? -9.764 -24.315 -24.347 1.00 91.44 258 LYS A CA 1
ATOM 2110 C C . LYS A 1 258 ? -9.171 -25.648 -23.882 1.00 91.44 258 LYS A C 1
ATOM 2112 O O . LYS A 1 258 ? -9.198 -26.599 -24.661 1.00 91.44 258 LYS A O 1
ATOM 2117 N N . LYS A 1 259 ? -8.578 -25.693 -22.688 1.00 82.06 259 LYS A N 1
ATOM 2118 C CA . LYS A 1 259 ? -8.037 -26.913 -22.079 1.00 82.06 259 LYS A CA 1
ATOM 2119 C C . LYS A 1 259 ? -9.102 -27.613 -21.252 1.00 82.06 259 LYS A C 1
ATOM 2121 O O . LYS A 1 259 ? -9.085 -28.861 -21.281 1.00 82.06 259 LYS A O 1
#

Sequence (259 aa):
MNLTLTIRSDAWNKLIDVHQVEYDLQITNCTRIVRPLVVETNIHPDIRCVFVTFIDRKLVIKYQMRIPQHVDVYPSVLVQLEVFDLSVKSSPMIMNLSLGGWRIECPISNSKTNYNPKIIYDNNGNDVSIHITIYDSVNNYQEMAMIGIINNKTYYHHKGSIDRTNIEFIPYHQDLSADIHDTSIRSYHVIPLVPFSVSRVDCYIVSTASYLINYTYDNSKIKSFMMSPKKVGKEYDVFSYTKMDDNYIEQCEQYLMKK

Organism: Thelohanellus kitauei (NCBI:txid669202)

Radius of gyration: 21.02 Å; chains: 1; bounding box: 56×52×52 Å